Protein 2P7N (pdb70)

InterPro domains:
  IPR009483 Type III secretion systems tip complex component IpaD/BipD/SipD [PF06511] (41-397)
  IPR009483 Type III secretion systems tip complex component IpaD/BipD/SipD [TIGR02553] (26-399)
  IPR036708 BipD-like superfamily [G3DSA:1.20.1710.10] (47-399)
  IPR036708 BipD-like superfamily [SSF140693] (86-389)

Organism: Chromobacterium violaceum (strain ATCC 12472 / DSM 30191 / JCM 1249 / CCUG 213 / NBRC 12614 / NCIMB 9131 / NCTC 9757 / MK) (NCBI:txid243365)

B-factor: mean 51.27, std 11.06, range [20.0, 92.8]

Solvent-accessible surface area: 15556 Å² total

Sequence (327 aa):
PALAAARAKADELGQAAREVRASVERQTAYETRLAAQRSAAAFSGGEPPARREAPGAELDEARNAQTVSARLFEGNLKGVAQSGHASAEQKQALQSGLDDVFADAPPQARSAGAPLYSANAAAGQGADSDLWDISDQIGKIKDNYLGVYENVVGQYTDFYKAFSDILSQANWIKLNVDALKAALEKLKKDFSLGDNLDNKKAVLFPAQSKDGGIQGGSESDARKWAKEGLPDAPPPGFSCVQKAADGNWVVVVDTPIDTIRDVGALGSGTLELDNAKFQAWQSGFKAQEENLKNTLQTLTQKYSNANSLFDNLVKVLSSTISSCLET

Structure (mmCIF, N/CA/C/O backbone):
data_2P7N
#
_entry.id   2P7N
#
_cell.length_a   55.026
_cell.length_b   66.981
_cell.length_c   194.782
_cell.angle_alpha   90.000
_cell.angle_beta   90.000
_cell.angle_gamma   90.000
#
_symmetry.space_group_name_H-M   'I 2 2 2'
#
loop_
_entity.id
_entity.type
_entity.pdbx_description
1 polymer 'Pathogenicity island 1 effector protein'
2 water water
#
loop_
_atom_site.group_PDB
_atom_site.id
_atom_site.type_symbol
_atom_site.label_atom_id
_atom_site.label_alt_id
_atom_site.label_comp_id
_atom_site.label_asym_id
_atom_site.label_entity_id
_atom_site.label_seq_id
_atom_site.pdbx_PDB_ins_code
_atom_site.Cartn_x
_atom_site.Cartn_y
_atom_site.Cartn_z
_atom_site.occupancy
_atom_site.B_iso_or_equiv
_atom_site.auth_seq_id
_atom_site.auth_comp_id
_atom_site.auth_asym_id
_atom_site.auth_atom_id
_atom_site.pdbx_PDB_model_num
ATOM 1 N N . PRO A 1 47 ? 6.835 21.553 106.904 1.00 68.72 47 PRO A N 1
ATOM 2 C CA . PRO A 1 47 ? 7.018 23.015 107.041 1.00 68.26 47 PRO A CA 1
ATOM 3 C C . PRO A 1 47 ? 7.251 23.663 105.683 1.00 67.59 47 PRO A C 1
ATOM 4 O O . PRO A 1 47 ? 6.316 23.835 104.898 1.00 67.54 47 PRO A O 1
ATOM 8 N N . ALA A 1 48 ? 8.502 24.024 105.409 1.00 65.88 48 ALA A N 1
ATOM 9 C CA . ALA A 1 48 ? 8.846 24.647 104.134 1.00 63.60 48 ALA A CA 1
ATOM 10 C C . ALA A 1 48 ? 8.812 23.597 103.028 1.00 60.78 48 ALA A C 1
ATOM 11 O O . ALA A 1 48 ? 9.464 23.739 102.000 1.00 60.48 48 ALA A O 1
ATOM 13 N N . LEU A 1 49 ? 8.057 22.531 103.259 1.00 57.62 49 LEU A N 1
ATOM 14 C CA . LEU A 1 49 ? 7.917 21.475 102.270 1.00 53.67 49 LEU A CA 1
ATOM 15 C C . LEU A 1 49 ? 7.088 22.036 101.124 1.00 51.93 49 LEU A C 1
ATOM 16 O O . LEU A 1 49 ? 7.309 21.711 99.968 1.00 49.57 49 LEU A O 1
ATOM 21 N N . ALA A 1 50 ? 6.140 22.899 101.472 1.00 52.04 50 ALA A N 1
ATOM 22 C CA . ALA A 1 50 ? 5.262 23.534 100.499 1.00 51.54 50 ALA A CA 1
ATOM 23 C C . ALA A 1 50 ? 6.063 24.412 99.544 1.00 51.85 50 ALA A C 1
ATOM 24 O O . ALA A 1 50 ? 5.806 24.425 98.340 1.00 52.49 50 ALA A O 1
ATOM 26 N N . ALA A 1 51 ? 7.032 25.144 100.084 1.00 51.42 51 ALA A N 1
ATOM 27 C CA . ALA A 1 51 ? 7.874 26.019 99.275 1.00 50.37 51 ALA A CA 1
ATOM 28 C C . ALA A 1 51 ? 8.710 25.202 98.297 1.00 49.39 51 ALA A C 1
ATOM 29 O O . ALA A 1 51 ? 9.073 25.683 97.219 1.00 49.58 51 ALA A O 1
ATOM 31 N N . ALA A 1 52 ? 9.015 23.966 98.681 1.00 47.67 52 ALA A N 1
ATOM 32 C CA . ALA A 1 52 ? 9.804 23.079 97.837 1.00 45.67 52 ALA A CA 1
ATOM 33 C C . ALA A 1 52 ? 8.915 22.402 96.805 1.00 43.57 52 ALA A C 1
ATOM 34 O O . ALA A 1 52 ? 9.295 22.255 95.650 1.00 43.11 52 ALA A O 1
ATOM 36 N N . ARG A 1 53 ? 7.723 21.996 97.227 1.00 41.50 53 ARG A N 1
ATOM 37 C CA . ARG A 1 53 ? 6.786 21.336 96.330 1.00 39.95 53 ARG A CA 1
ATOM 38 C C . ARG A 1 53 ? 6.257 22.287 95.260 1.00 41.91 53 ARG A C 1
ATOM 39 O O . ARG A 1 53 ? 5.932 21.860 94.148 1.00 43.59 53 ARG A O 1
ATOM 47 N N . ALA A 1 54 ? 6.159 23.571 95.591 1.00 41.64 54 ALA A N 1
ATOM 48 C CA . ALA A 1 54 ? 5.670 24.560 94.641 1.00 40.36 54 ALA A CA 1
ATOM 49 C C . ALA A 1 54 ? 6.677 24.706 93.505 1.00 41.69 54 ALA A C 1
ATOM 50 O O . ALA A 1 54 ? 6.330 24.539 92.335 1.00 41.15 54 ALA A O 1
ATOM 52 N N . LYS A 1 55 ? 7.925 25.019 93.853 1.00 42.72 55 LYS A N 1
ATOM 53 C CA . LYS A 1 55 ? 8.979 25.181 92.859 1.00 42.99 55 LYS A CA 1
ATOM 54 C C . LYS A 1 55 ? 9.176 23.902 92.063 1.00 42.64 55 LYS A C 1
ATOM 55 O O . LYS A 1 55 ? 9.438 23.944 90.865 1.00 42.78 55 LYS A O 1
ATOM 61 N N . ALA A 1 56 ? 9.039 22.764 92.731 1.00 42.63 56 ALA A N 1
ATOM 62 C CA . ALA A 1 56 ? 9.192 21.474 92.075 1.00 42.60 56 ALA A CA 1
ATOM 63 C C . ALA A 1 56 ? 8.365 21.453 90.800 1.00 43.12 56 ALA A C 1
ATOM 64 O O . ALA A 1 56 ? 8.855 21.071 89.739 1.00 43.59 56 ALA A O 1
ATOM 66 N N . ASP A 1 57 ? 7.110 21.875 90.904 1.00 44.37 57 ASP A N 1
ATOM 67 C CA . ASP A 1 57 ? 6.218 21.902 89.748 1.00 46.87 57 ASP A CA 1
ATOM 68 C C . ASP A 1 57 ? 6.662 22.975 88.758 1.00 46.82 57 ASP A C 1
ATOM 69 O O . ASP A 1 57 ? 6.647 22.756 87.543 1.00 45.97 57 ASP A O 1
ATOM 74 N N . GLU A 1 58 ? 7.049 24.136 89.281 1.00 45.90 58 GLU A N 1
ATOM 75 C CA . GLU A 1 58 ? 7.506 25.235 88.437 1.00 45.97 58 GLU A CA 1
ATOM 76 C C . GLU A 1 58 ? 8.656 24.767 87.555 1.00 45.05 58 GLU A C 1
ATOM 77 O O . GLU A 1 58 ? 8.704 25.074 86.361 1.00 45.47 58 GLU A O 1
ATOM 83 N N . LEU A 1 59 ? 9.582 24.024 88.150 1.00 42.58 59 LEU A N 1
ATOM 84 C CA . LEU A 1 59 ? 10.716 23.491 87.412 1.00 41.41 59 LEU A CA 1
ATOM 85 C C . LEU A 1 59 ? 10.118 22.578 86.345 1.00 41.92 59 LEU A C 1
ATOM 86 O O . LEU A 1 59 ? 10.363 22.760 85.147 1.00 39.94 59 LEU A O 1
ATOM 91 N N . GLY A 1 60 ? 9.314 21.612 86.797 1.00 42.90 60 GLY A N 1
ATOM 92 C CA . GLY A 1 60 ? 8.666 20.676 85.892 1.00 42.80 60 GLY A CA 1
ATOM 93 C C . GLY A 1 60 ? 8.105 21.333 84.646 1.00 43.70 60 GLY A C 1
ATOM 94 O O . GLY A 1 60 ? 8.268 20.818 83.549 1.00 40.57 60 GLY A O 1
ATOM 95 N N . GLN A 1 61 ? 7.441 22.472 84.819 1.00 46.83 61 GLN A N 1
ATOM 96 C CA . GLN A 1 61 ? 6.871 23.207 83.695 1.00 51.48 61 GLN A CA 1
ATOM 97 C C . GLN A 1 61 ? 7.968 23.811 82.821 1.00 50.08 61 GLN A C 1
ATOM 98 O O . GLN A 1 61 ? 8.088 23.492 81.638 1.00 49.00 61 GLN A O 1
ATOM 104 N N . ALA A 1 62 ? 8.766 24.688 83.423 1.00 48.68 62 ALA A N 1
ATOM 105 C CA . ALA A 1 62 ? 9.852 25.366 82.728 1.00 45.39 62 ALA A CA 1
ATOM 106 C C . ALA A 1 62 ? 10.682 24.416 81.882 1.00 43.37 62 ALA A C 1
ATOM 107 O O . ALA A 1 62 ? 11.008 24.725 80.745 1.00 44.13 62 ALA A O 1
ATOM 109 N N . ALA A 1 63 ? 11.027 23.264 82.441 1.00 42.50 63 ALA A N 1
ATOM 110 C CA . ALA A 1 63 ? 11.821 22.276 81.719 1.00 42.13 63 ALA A CA 1
ATOM 111 C C . ALA A 1 63 ? 11.046 21.791 80.502 1.00 41.52 63 ALA A C 1
ATOM 112 O O . ALA A 1 63 ? 11.541 21.831 79.381 1.00 39.85 63 ALA A O 1
ATOM 114 N N . ARG A 1 64 ? 9.818 21.346 80.739 1.00 43.85 64 ARG A N 1
ATOM 115 C CA . ARG A 1 64 ? 8.952 20.847 79.682 1.00 46.69 64 ARG A CA 1
ATOM 116 C C . ARG A 1 64 ? 8.773 21.867 78.566 1.00 47.71 64 ARG A C 1
ATOM 117 O O . ARG A 1 64 ? 8.716 21.497 77.395 1.00 49.06 64 ARG A O 1
ATOM 125 N N . GLU A 1 65 ? 8.683 23.148 78.917 1.00 48.39 65 GLU A N 1
ATOM 126 C CA . GLU A 1 65 ? 8.518 24.189 77.910 1.00 47.24 65 GLU A CA 1
ATOM 127 C C . GLU A 1 65 ? 9.810 24.301 77.113 1.00 44.63 65 GLU A C 1
ATOM 128 O O . GLU A 1 65 ? 9.788 24.248 75.880 1.00 46.11 65 GLU A O 1
ATOM 134 N N . VAL A 1 66 ? 10.940 24.439 77.803 1.00 40.92 66 VAL A N 1
ATOM 135 C CA . VAL A 1 66 ? 12.223 24.530 77.109 1.00 38.52 66 VAL A CA 1
ATOM 136 C C . VAL A 1 66 ? 12.282 23.367 76.137 1.00 39.72 66 VAL A C 1
ATOM 137 O O . VAL A 1 66 ? 12.496 23.558 74.937 1.00 38.69 66 VAL A O 1
ATOM 141 N N . ARG A 1 67 ? 12.083 22.165 76.670 1.00 40.58 67 ARG A N 1
ATOM 142 C CA . ARG A 1 67 ? 12.102 20.960 75.855 1.00 43.41 67 ARG A CA 1
ATOM 143 C C . ARG A 1 67 ? 11.286 21.173 74.583 1.00 44.11 67 ARG A C 1
ATOM 144 O O . ARG A 1 67 ? 11.818 21.115 73.468 1.00 44.41 67 ARG A O 1
ATOM 152 N N . ALA A 1 68 ? 9.991 21.422 74.759 1.00 43.70 68 ALA A N 1
ATOM 153 C CA . ALA A 1 68 ? 9.089 21.643 73.636 1.00 45.11 68 ALA A CA 1
ATOM 154 C C . ALA A 1 68 ? 9.587 22.771 72.737 1.00 46.55 68 ALA A C 1
ATOM 155 O O . ALA A 1 68 ? 9.287 22.799 71.543 1.00 46.07 68 ALA A O 1
ATOM 157 N N . SER A 1 69 ? 10.343 23.703 73.314 1.00 47.43 69 SER A N 1
ATOM 158 C CA . SER A 1 69 ? 10.890 24.817 72.544 1.00 47.27 69 SER A CA 1
ATOM 159 C C . SER A 1 69 ? 11.985 24.319 71.613 1.00 46.00 69 SER A C 1
ATOM 160 O O . SER A 1 69 ? 12.038 24.700 70.448 1.00 45.59 69 SER A O 1
ATOM 163 N N . VAL A 1 70 ? 12.859 23.463 72.130 1.00 45.01 70 VAL A N 1
ATOM 164 C CA . VAL A 1 70 ? 13.940 22.917 71.329 1.00 45.81 70 VAL A CA 1
ATOM 165 C C . VAL A 1 70 ? 13.338 21.933 70.325 1.00 47.62 70 VAL A C 1
ATOM 166 O O . VAL A 1 70 ? 13.731 21.904 69.157 1.00 47.48 70 VAL A O 1
ATOM 170 N N . GLU A 1 71 ? 12.373 21.139 70.788 1.00 48.03 71 GLU A N 1
ATOM 171 C CA . GLU A 1 71 ? 11.712 20.163 69.937 1.00 49.18 71 GLU A CA 1
ATOM 172 C C . GLU A 1 71 ? 10.957 20.824 68.787 1.00 49.93 71 GLU A C 1
ATOM 173 O O . GLU A 1 71 ? 10.710 20.197 67.752 1.00 52.05 71 GLU A O 1
ATOM 179 N N . ARG A 1 72 ? 10.587 22.088 68.963 1.00 49.51 72 ARG A N 1
ATOM 180 C CA . ARG A 1 72 ? 9.874 22.817 67.921 1.00 47.95 72 ARG A CA 1
ATOM 181 C C . ARG A 1 72 ? 10.835 23.510 66.955 1.00 45.98 72 ARG A C 1
ATOM 182 O O . ARG A 1 72 ? 10.633 23.459 65.743 1.00 42.64 72 ARG A O 1
ATOM 190 N N . GLN A 1 73 ? 11.882 24.152 67.479 1.00 44.61 73 GLN A N 1
ATOM 191 C CA . GLN A 1 73 ? 12.838 24.820 66.604 1.00 42.42 73 GLN A CA 1
ATOM 192 C C . GLN A 1 73 ? 13.471 23.776 65.686 1.00 42.79 73 GLN A C 1
ATOM 193 O O . GLN A 1 73 ? 13.504 23.950 64.466 1.00 43.63 73 GLN A O 1
ATOM 199 N N . THR A 1 74 ? 13.969 22.689 66.267 1.00 42.30 74 THR A N 1
ATOM 200 C CA . THR A 1 74 ? 14.569 21.621 65.480 1.00 41.16 74 THR A CA 1
ATOM 201 C C . THR A 1 74 ? 13.637 21.266 64.333 1.00 40.83 74 THR A C 1
ATOM 202 O O . THR A 1 74 ? 14.024 21.303 63.176 1.00 40.43 74 THR A O 1
ATOM 206 N N . ALA A 1 75 ? 12.395 20.938 64.669 1.00 41.91 75 ALA A N 1
ATOM 207 C CA . ALA A 1 75 ? 11.387 20.574 63.674 1.00 41.19 75 ALA A CA 1
ATOM 208 C C . ALA A 1 75 ? 11.236 21.619 62.568 1.00 41.91 75 ALA A C 1
ATOM 209 O O . ALA A 1 75 ? 11.197 21.269 61.397 1.00 42.87 75 ALA A O 1
ATOM 211 N N . TYR A 1 76 ? 11.151 22.895 62.934 1.00 43.22 76 TYR A N 1
ATOM 212 C CA . TYR A 1 76 ? 11.010 23.955 61.944 1.00 43.92 76 TYR A CA 1
ATOM 213 C C . TYR A 1 76 ? 12.215 23.998 61.022 1.00 43.14 76 TYR A C 1
ATOM 214 O O . TYR A 1 76 ? 12.070 23.954 59.799 1.00 40.37 76 TYR A O 1
ATOM 223 N N . GLU A 1 77 ? 13.402 24.096 61.619 1.00 43.10 77 GLU A N 1
ATOM 224 C CA . GLU A 1 77 ? 14.647 24.145 60.857 1.00 42.29 77 GLU A CA 1
ATOM 225 C C . GLU A 1 77 ? 14.731 23.007 59.847 1.00 43.53 77 GLU A C 1
ATOM 226 O O . GLU A 1 77 ? 14.976 23.237 58.662 1.00 43.82 77 GLU A O 1
ATOM 232 N N . THR A 1 78 ? 14.524 21.785 60.325 1.00 44.78 78 THR A N 1
ATOM 233 C CA . THR A 1 78 ? 14.581 20.596 59.485 1.00 47.13 78 THR A CA 1
ATOM 234 C C . THR A 1 78 ? 13.771 20.763 58.202 1.00 47.94 78 THR A C 1
ATOM 235 O O . THR A 1 78 ? 14.241 20.433 57.114 1.00 47.31 78 THR A O 1
ATOM 239 N N . ARG A 1 79 ? 12.553 21.277 58.338 1.00 48.64 79 ARG A N 1
ATOM 240 C CA . ARG A 1 79 ? 11.678 21.485 57.193 1.00 49.48 79 ARG A CA 1
ATOM 241 C C . ARG A 1 79 ? 12.119 22.686 56.364 1.00 47.80 79 ARG A C 1
ATOM 242 O O . ARG A 1 79 ? 12.041 22.666 55.140 1.00 47.02 79 ARG A O 1
ATOM 250 N N . LEU A 1 80 ? 12.589 23.732 57.032 1.00 45.84 80 LEU A N 1
ATOM 251 C CA . LEU A 1 80 ? 13.046 24.925 56.334 1.00 44.74 80 LEU A CA 1
ATOM 252 C C . LEU A 1 80 ? 14.212 24.548 55.449 1.00 44.95 80 LEU A C 1
ATOM 253 O O . LEU A 1 80 ? 14.304 24.996 54.303 1.00 47.18 80 LEU A O 1
ATOM 258 N N . ALA A 1 81 ? 15.114 23.730 55.983 1.00 44.78 81 ALA A N 1
ATOM 259 C CA . ALA A 1 81 ? 16.280 23.278 55.222 1.00 44.58 81 ALA A CA 1
ATOM 260 C C . ALA A 1 81 ? 15.779 22.601 53.951 1.00 45.40 81 ALA A C 1
ATOM 261 O O . ALA A 1 81 ? 16.185 22.951 52.850 1.00 43.67 81 ALA A O 1
ATOM 263 N N . ALA A 1 82 ? 14.876 21.640 54.123 1.00 46.78 82 ALA A N 1
ATOM 264 C CA . ALA A 1 82 ? 14.301 20.904 53.014 1.00 47.83 82 ALA A CA 1
ATOM 265 C C . ALA A 1 82 ? 13.751 21.835 51.940 1.00 48.80 82 ALA A C 1
ATOM 266 O O . ALA A 1 82 ? 14.093 21.715 50.768 1.00 48.74 82 ALA A O 1
ATOM 268 N N . GLN A 1 83 ? 12.899 22.769 52.347 1.00 50.49 83 GLN A N 1
ATOM 269 C CA . GLN A 1 83 ? 12.292 23.711 51.412 1.00 51.40 83 GLN A CA 1
ATOM 270 C C . GLN A 1 83 ? 13.245 24.801 50.920 1.00 50.07 83 GLN A C 1
ATOM 271 O O . GLN A 1 83 ? 12.825 25.742 50.253 1.00 51.12 83 GLN A O 1
ATOM 277 N N . ARG A 1 84 ? 14.524 24.673 51.256 1.00 48.47 84 ARG A N 1
ATOM 278 C CA . ARG A 1 84 ? 15.528 25.631 50.817 1.00 47.35 84 ARG A CA 1
ATOM 279 C C . ARG A 1 84 ? 16.451 24.959 49.810 1.00 47.34 84 ARG A C 1
ATOM 280 O O . ARG A 1 84 ? 16.938 25.589 48.870 1.00 46.53 84 ARG A O 1
ATOM 288 N N . SER A 1 85 ? 16.685 23.668 50.020 1.00 47.71 85 SER A N 1
ATOM 289 C CA . SER A 1 85 ? 17.523 22.875 49.135 1.00 47.72 85 SER A CA 1
ATOM 290 C C . SER A 1 85 ? 16.751 22.664 47.842 1.00 47.97 85 SER A C 1
ATOM 291 O O . SER A 1 85 ? 17.210 23.031 46.754 1.00 47.86 85 SER A O 1
ATOM 294 N N . ALA A 1 86 ? 15.570 22.067 47.974 1.00 48.36 86 ALA A N 1
ATOM 295 C CA . ALA A 1 86 ? 14.702 21.808 46.833 1.00 49.00 86 ALA A CA 1
ATOM 296 C C . ALA A 1 86 ? 14.588 23.066 45.988 1.00 49.44 86 ALA A C 1
ATOM 297 O O . ALA A 1 86 ? 14.757 23.025 44.775 1.00 50.67 86 ALA A O 1
ATOM 299 N N . ALA A 1 87 ? 14.316 24.185 46.648 1.00 50.81 87 ALA A N 1
ATOM 300 C CA . ALA A 1 87 ? 14.180 25.471 45.976 1.00 52.06 87 ALA A CA 1
ATOM 301 C C . ALA A 1 87 ? 15.464 25.859 45.249 1.00 54.28 87 ALA A C 1
ATOM 302 O O . ALA A 1 87 ? 15.417 26.445 44.164 1.00 55.38 87 ALA A O 1
ATOM 304 N N . ALA A 1 88 ? 16.607 25.530 45.844 1.00 56.14 88 ALA A N 1
ATOM 305 C CA . ALA A 1 88 ? 17.897 25.854 45.249 1.00 58.00 88 ALA A CA 1
ATOM 306 C C . ALA A 1 88 ? 18.112 25.140 43.913 1.00 59.26 88 ALA A C 1
ATOM 307 O O . ALA A 1 88 ? 18.470 25.767 42.916 1.00 58.74 88 ALA A O 1
ATOM 309 N N . PHE A 1 89 ? 17.893 23.830 43.899 1.00 59.63 89 PHE A N 1
ATOM 310 C CA . PHE A 1 89 ? 18.075 23.043 42.685 1.00 60.31 89 PHE A CA 1
ATOM 311 C C . PHE A 1 89 ? 16.939 23.191 41.687 1.00 61.81 89 PHE A C 1
ATOM 312 O O . PHE A 1 89 ? 17.153 23.517 40.524 1.00 63.17 89 PHE A O 1
ATOM 320 N N . SER A 1 90 ? 15.733 22.936 42.177 1.00 63.58 90 SER A N 1
ATOM 321 C CA . SER A 1 90 ? 14.563 22.965 41.351 1.00 64.75 90 SER A CA 1
ATOM 322 C C . SER A 1 90 ? 13.999 24.289 40.990 1.00 66.83 90 SER A C 1
ATOM 323 O O . SER A 1 90 ? 12.835 24.566 41.265 1.00 68.11 90 SER A O 1
ATOM 326 N N . GLY A 1 91 ? 14.898 25.120 40.488 1.00 67.96 91 GLY A N 1
ATOM 327 C CA . GLY A 1 91 ? 14.601 26.461 39.975 1.00 70.01 91 GLY A CA 1
ATOM 328 C C . GLY A 1 91 ? 13.473 27.309 40.425 1.00 70.99 91 GLY A C 1
ATOM 329 O O . GLY A 1 91 ? 13.718 28.567 40.338 1.00 71.71 91 GLY A O 1
ATOM 330 N N . GLY A 1 92 ? 12.883 26.602 41.378 1.00 71.56 92 GLY A N 1
ATOM 331 C CA . GLY A 1 92 ? 11.419 26.608 41.282 1.00 71.90 92 GLY A CA 1
ATOM 332 C C . GLY A 1 92 ? 10.568 27.506 41.947 1.00 72.17 92 GLY A C 1
ATOM 333 O O . GLY A 1 92 ? 9.981 28.360 41.305 1.00 72.45 92 GLY A O 1
ATOM 334 N N . GLU A 1 93 ? 10.364 27.165 43.189 1.00 73.25 93 GLU A N 1
ATOM 335 C CA . GLU A 1 93 ? 9.912 28.180 44.126 1.00 73.03 93 GLU A CA 1
ATOM 336 C C . GLU A 1 93 ? 11.312 28.809 44.535 1.00 71.52 93 GLU A C 1
ATOM 337 O O . GLU A 1 93 ? 12.429 28.329 44.194 1.00 71.63 93 GLU A O 1
ATOM 343 N N . PRO A 1 94 ? 11.260 29.939 45.239 1.00 69.45 94 PRO A N 1
ATOM 344 C CA . PRO A 1 94 ? 12.460 30.568 45.791 1.00 68.36 94 PRO A CA 1
ATOM 345 C C . PRO A 1 94 ? 12.733 29.958 47.148 1.00 67.69 94 PRO A C 1
ATOM 346 O O . PRO A 1 94 ? 11.947 29.087 47.685 1.00 70.85 94 PRO A O 1
ATOM 350 N N . PRO A 1 95 ? 13.958 30.233 47.743 1.00 66.48 95 PRO A N 1
ATOM 351 C CA . PRO A 1 95 ? 14.225 29.843 49.094 1.00 66.10 95 PRO A CA 1
ATOM 352 C C . PRO A 1 95 ? 13.460 30.939 49.895 1.00 65.73 95 PRO A C 1
ATOM 353 O O . PRO A 1 95 ? 14.044 31.993 50.308 1.00 67.14 95 PRO A O 1
ATOM 357 N N . ALA A 1 97 ? 12.466 31.653 53.584 1.00 31.72 97 ALA A N 1
ATOM 358 C CA . ALA A 1 97 ? 13.503 32.002 54.546 1.00 40.07 97 ALA A CA 1
ATOM 359 C C . ALA A 1 97 ? 12.899 32.334 55.899 1.00 41.60 97 ALA A C 1
ATOM 360 O O . ALA A 1 97 ? 11.739 32.840 55.985 1.00 45.18 97 ALA A O 1
ATOM 362 N N . ARG A 1 98 ? 13.800 32.280 56.852 1.00 39.90 98 ARG A N 1
ATOM 363 C CA . ARG A 1 98 ? 13.421 31.936 58.181 1.00 46.35 98 ARG A CA 1
ATOM 364 C C . ARG A 1 98 ? 12.699 32.766 59.117 1.00 50.44 98 ARG A C 1
ATOM 365 O O . ARG A 1 98 ? 13.177 33.846 59.360 1.00 54.21 98 ARG A O 1
ATOM 373 N N . ARG A 1 99 ? 11.559 32.297 59.618 1.00 58.13 99 ARG A N 1
ATOM 374 C CA . ARG A 1 99 ? 10.857 33.072 60.635 1.00 63.05 99 ARG A CA 1
ATOM 375 C C . ARG A 1 99 ? 10.524 32.130 61.791 1.00 62.62 99 ARG A C 1
ATOM 376 O O . ARG A 1 99 ? 9.831 31.126 61.614 1.00 62.34 99 ARG A O 1
ATOM 384 N N . GLU A 1 100 ? 11.012 32.461 62.977 1.00 62.08 100 GLU A N 1
ATOM 385 C CA . GLU A 1 100 ? 10.810 31.625 64.141 1.00 60.72 100 GLU A CA 1
ATOM 386 C C . GLU A 1 100 ? 9.549 31.925 64.917 1.00 59.73 100 GLU A C 1
ATOM 387 O O . GLU A 1 100 ? 9.122 33.072 65.001 1.00 59.82 100 GLU A O 1
ATOM 393 N N . ALA A 1 101 ? 8.925 30.880 65.443 1.00 58.63 101 ALA A N 1
ATOM 394 C CA . ALA A 1 101 ? 7.789 31.072 66.331 1.00 58.93 101 ALA A CA 1
ATOM 395 C C . ALA A 1 101 ? 8.264 30.708 67.750 1.00 59.98 101 ALA A C 1
ATOM 396 O O . ALA A 1 101 ? 9.429 30.325 67.968 1.00 62.06 101 ALA A O 1
ATOM 398 N N . PRO A 1 102 ? 7.353 30.851 68.744 1.00 60.10 102 PRO A N 1
ATOM 399 C CA . PRO A 1 102 ? 7.651 30.532 70.148 1.00 59.18 102 PRO A CA 1
ATOM 400 C C . PRO A 1 102 ? 8.284 29.166 70.314 1.00 58.27 102 PRO A C 1
ATOM 401 O O . PRO A 1 102 ? 8.232 28.567 71.391 1.00 55.59 102 PRO A O 1
ATOM 405 N N . GLY A 1 103 ? 8.710 28.626 69.168 1.00 58.10 103 GLY A N 1
ATOM 406 C CA . GLY A 1 103 ? 9.626 27.521 69.161 1.00 57.85 103 GLY A CA 1
ATOM 407 C C . GLY A 1 103 ? 11.046 28.186 69.042 1.00 57.22 103 GLY A C 1
ATOM 408 O O . GLY A 1 103 ? 11.836 27.852 68.143 1.00 58.83 103 GLY A O 1
ATOM 409 N N . ALA A 1 104 ? 11.356 29.187 69.889 1.00 57.56 104 ALA A N 1
ATOM 410 C CA . ALA A 1 104 ? 12.708 29.795 69.931 1.00 58.96 104 ALA A CA 1
ATOM 411 C C . ALA A 1 104 ? 13.294 29.331 71.285 1.00 60.97 104 ALA A C 1
ATOM 412 O O . ALA A 1 104 ? 13.045 29.931 72.341 1.00 60.15 104 ALA A O 1
ATOM 414 N N . GLU A 1 105 ? 1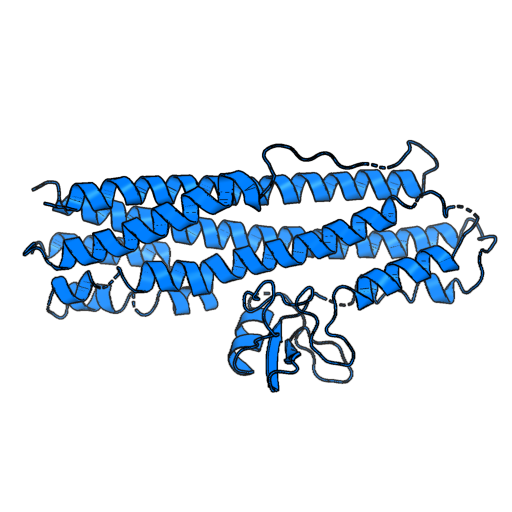4.125 28.299 71.237 1.00 63.46 105 GLU A N 1
ATOM 415 C CA . GLU A 1 105 ? 14.611 27.699 72.457 1.00 64.91 105 GLU A CA 1
ATOM 416 C C . GLU A 1 105 ? 15.011 28.597 73.585 1.00 64.66 105 GLU A C 1
ATOM 417 O O . GLU A 1 105 ? 14.417 28.571 74.669 1.00 62.93 105 GLU A O 1
ATOM 423 N N . LEU A 1 106 ? 15.958 29.459 73.297 1.00 64.48 106 LEU A N 1
ATOM 424 C CA . LEU A 1 106 ? 16.570 30.221 74.356 1.00 64.08 106 LEU A CA 1
ATOM 425 C C . LEU A 1 106 ? 15.733 31.134 75.189 1.00 63.36 106 LEU A C 1
ATOM 426 O O . LEU A 1 106 ? 15.831 31.168 76.396 1.00 63.36 106 LEU A O 1
ATOM 431 N N . ASP A 1 107 ? 14.784 31.767 74.484 1.00 63.30 107 ASP A N 1
ATOM 432 C CA . ASP A 1 107 ? 14.102 32.985 74.984 1.00 64.05 107 ASP A CA 1
ATOM 433 C C . ASP A 1 107 ? 13.397 33.465 76.214 1.00 67.54 107 ASP A C 1
ATOM 434 O O . ASP A 1 107 ? 13.864 34.485 76.813 1.00 73.99 107 ASP A O 1
ATOM 439 N N . GLU A 1 108 ? 12.171 33.011 76.350 1.00 68.01 108 GLU A N 1
ATOM 440 C CA . GLU A 1 108 ? 11.405 33.224 77.560 1.00 68.18 108 GLU A CA 1
ATOM 441 C C . GLU A 1 108 ? 11.407 31.792 78.151 1.00 66.80 108 GLU A C 1
ATOM 442 O O . GLU A 1 108 ? 10.996 31.561 79.307 1.00 67.42 108 GLU A O 1
ATOM 448 N N . ALA A 1 109 ? 11.903 30.837 77.364 1.00 62.66 109 ALA A N 1
ATOM 449 C CA . ALA A 1 109 ? 11.928 29.465 77.784 1.00 58.16 109 ALA A CA 1
ATOM 450 C C . ALA A 1 109 ? 13.008 29.078 78.750 1.00 55.85 109 ALA A C 1
ATOM 451 O O . ALA A 1 109 ? 12.742 28.746 79.898 1.00 56.82 109 ALA A O 1
ATOM 453 N N . ARG A 1 110 ? 14.246 29.193 78.309 1.00 52.74 110 ARG A N 1
ATOM 454 C CA . ARG A 1 110 ? 15.357 28.664 79.090 1.00 51.07 110 ARG A CA 1
ATOM 455 C C . ARG A 1 110 ? 15.627 29.358 80.383 1.00 52.58 110 ARG A C 1
ATOM 456 O O . ARG A 1 110 ? 16.604 29.055 81.068 1.00 55.56 110 ARG A O 1
ATOM 464 N N . ASN A 1 111 ? 14.719 30.236 80.752 1.00 52.56 111 ASN A N 1
ATOM 465 C CA . ASN A 1 111 ? 14.946 31.125 81.879 1.00 52.23 111 ASN A CA 1
ATOM 466 C C . ASN A 1 111 ? 14.145 30.803 83.104 1.00 49.93 111 ASN A C 1
ATOM 467 O O . ASN A 1 111 ? 14.636 30.913 84.217 1.00 48.81 111 ASN A O 1
ATOM 472 N N . ALA A 1 112 ? 12.893 30.442 82.881 1.00 47.93 112 ALA A N 1
ATOM 473 C CA . ALA A 1 112 ? 12.024 30.004 83.957 1.00 44.74 112 ALA A CA 1
ATOM 474 C C . ALA A 1 112 ? 12.618 28.685 84.489 1.00 43.93 112 ALA A C 1
ATOM 475 O O . ALA A 1 112 ? 12.439 28.345 85.650 1.00 44.31 112 ALA A O 1
ATOM 477 N N . GLN A 1 113 ? 13.323 27.948 83.631 1.00 43.71 113 GLN A N 1
ATOM 478 C CA . GLN A 1 113 ? 13.923 26.680 84.022 1.00 43.62 113 GLN A CA 1
ATOM 479 C C . GLN A 1 113 ? 15.116 26.880 84.954 1.00 44.77 113 GLN A C 1
ATOM 480 O O . GLN A 1 113 ? 15.287 26.136 85.919 1.00 46.37 113 GLN A O 1
ATOM 486 N N . THR A 1 114 ? 15.939 27.883 84.665 1.00 45.06 114 THR A N 1
ATOM 487 C CA . THR A 1 114 ? 17.119 28.170 85.479 1.00 45.67 114 THR A CA 1
ATOM 488 C C . THR A 1 114 ? 16.775 28.735 86.859 1.00 46.88 114 THR A C 1
ATOM 489 O O . THR A 1 114 ? 17.407 28.375 87.859 1.00 47.65 114 THR A O 1
ATOM 493 N N . VAL A 1 115 ? 15.776 29.612 86.915 1.00 46.89 115 VAL A N 1
ATOM 494 C CA . VAL A 1 115 ? 15.376 30.225 88.173 1.00 46.91 115 VAL A CA 1
ATOM 495 C C . VAL A 1 115 ? 14.571 29.295 89.081 1.00 46.68 115 VAL A C 1
ATOM 496 O O . VAL A 1 115 ? 14.718 29.337 90.306 1.00 46.82 115 VAL A O 1
ATOM 500 N N . SER A 1 116 ? 13.718 28.462 88.491 1.00 45.41 116 SER A N 1
ATOM 501 C CA . SER A 1 116 ? 12.914 27.535 89.275 1.00 44.22 116 SER A CA 1
ATOM 502 C C . SER A 1 116 ? 13.782 26.383 89.753 1.00 43.41 116 SER A C 1
ATOM 503 O O . SER A 1 116 ? 13.489 25.749 90.762 1.00 42.97 116 SER A O 1
ATOM 506 N N . ALA A 1 117 ? 14.859 26.123 89.022 1.00 43.44 117 ALA A N 1
ATOM 507 C CA . ALA A 1 117 ? 15.783 25.052 89.378 1.00 44.99 117 ALA A CA 1
ATOM 508 C C . ALA A 1 117 ? 16.629 25.503 90.561 1.00 46.74 117 ALA A C 1
ATOM 509 O O . ALA A 1 117 ? 16.850 24.743 91.499 1.00 47.00 117 ALA A O 1
ATOM 511 N N . ARG A 1 118 ? 17.093 26.748 90.517 1.00 50.00 118 ARG A N 1
ATOM 512 C CA . ARG A 1 118 ? 17.909 27.298 91.593 1.00 52.46 118 ARG A CA 1
ATOM 513 C C . ARG A 1 118 ? 17.148 27.254 92.902 1.00 50.61 118 ARG A C 1
ATOM 514 O O . ARG A 1 118 ? 17.580 26.634 93.868 1.00 50.67 118 ARG A O 1
ATOM 522 N N . LEU A 1 119 ? 16.010 27.935 92.919 1.00 48.38 119 LEU A N 1
ATOM 523 C CA . LEU A 1 119 ? 15.153 28.005 94.097 1.00 48.00 119 LEU A CA 1
ATOM 524 C C . LEU A 1 119 ? 14.910 26.609 94.667 1.00 48.96 119 LEU A C 1
ATOM 525 O O . LEU A 1 119 ? 15.216 26.342 95.828 1.00 51.14 119 LEU A O 1
ATOM 530 N N . PHE A 1 120 ? 14.370 25.723 93.837 1.00 49.28 120 PHE A N 1
ATOM 531 C CA . PHE A 1 120 ? 14.085 24.356 94.240 1.00 48.67 120 PHE A CA 1
ATOM 532 C C . PHE A 1 120 ? 15.277 23.709 94.947 1.00 51.08 120 PHE A C 1
ATOM 533 O O . PHE A 1 120 ? 15.122 23.097 96.003 1.00 50.38 120 PHE A O 1
ATOM 541 N N . GLU A 1 121 ? 16.462 23.841 94.353 1.00 52.64 121 GLU A N 1
ATOM 542 C CA . GLU A 1 121 ? 17.674 23.268 94.933 1.00 54.68 121 GLU A CA 1
ATOM 543 C C . GLU A 1 121 ? 17.935 23.859 96.312 1.00 54.91 121 GLU A C 1
ATOM 544 O O . GLU A 1 121 ? 18.435 23.178 97.209 1.00 55.94 121 GLU A O 1
ATOM 550 N N . GLY A 1 122 ? 17.602 25.134 96.468 1.00 54.51 122 GLY A N 1
ATOM 551 C CA . GLY A 1 122 ? 17.797 25.791 97.742 1.00 55.03 122 GLY A CA 1
ATOM 552 C C . GLY A 1 122 ? 16.756 25.315 98.738 1.00 54.89 122 GLY A C 1
ATOM 553 O O . GLY A 1 122 ? 17.080 24.952 99.875 1.00 54.60 122 GLY A O 1
ATOM 554 N N . ASN A 1 123 ? 15.497 25.313 98.309 1.00 53.59 123 ASN A N 1
ATOM 555 C CA . ASN A 1 123 ? 14.402 24.867 99.157 1.00 52.40 123 ASN A CA 1
ATOM 556 C C . ASN A 1 123 ? 14.705 23.489 99.730 1.00 52.85 123 ASN A C 1
ATOM 557 O O . ASN A 1 123 ? 14.390 23.214 100.882 1.00 54.33 123 ASN A O 1
ATOM 562 N N . LEU A 1 124 ? 15.321 22.625 98.925 1.00 52.77 124 LEU A N 1
ATOM 563 C CA . LEU A 1 124 ? 15.668 21.290 99.382 1.00 51.81 124 LEU A CA 1
ATOM 564 C C . LEU A 1 124 ? 16.717 21.375 100.485 1.00 54.22 124 LEU A C 1
ATOM 565 O O . LEU A 1 124 ? 16.821 20.483 101.328 1.00 55.14 124 LEU A O 1
ATOM 570 N N . LYS A 1 125 ? 17.495 22.454 100.482 1.00 55.95 125 LYS A N 1
ATOM 571 C CA . LYS A 1 125 ? 18.501 22.658 101.520 1.00 58.12 125 LYS A CA 1
ATOM 572 C C . LYS A 1 125 ? 17.751 23.077 102.773 1.00 57.66 125 LYS A C 1
ATOM 573 O O . LYS A 1 125 ? 18.255 22.951 103.881 1.00 58.43 125 LYS A O 1
ATOM 579 N N . GLY A 1 126 ? 16.537 23.584 102.582 1.00 57.60 126 GLY A N 1
ATOM 580 C CA . GLY A 1 126 ? 15.722 24.004 103.707 1.00 54.12 126 GLY A CA 1
ATOM 581 C C . GLY A 1 126 ? 15.045 22.807 104.348 1.00 51.99 126 GLY A C 1
ATOM 582 O O . GLY A 1 126 ? 15.027 22.674 105.569 1.00 50.16 126 GLY A O 1
ATOM 583 N N . VAL A 1 127 ? 14.488 21.933 103.515 1.00 50.89 127 VAL A N 1
ATOM 584 C CA . VAL A 1 127 ? 13.813 20.738 103.996 1.00 50.52 127 VAL A CA 1
ATOM 585 C C . VAL A 1 127 ? 14.787 19.936 104.859 1.00 52.36 127 VAL A C 1
ATOM 586 O O . VAL A 1 127 ? 14.384 19.190 105.750 1.00 51.33 127 VAL A O 1
ATOM 590 N N . ALA A 1 128 ? 16.076 20.098 104.583 1.00 54.62 128 ALA A N 1
ATOM 591 C CA . ALA A 1 128 ? 17.113 19.401 105.329 1.00 56.77 128 ALA A CA 1
ATOM 592 C C . ALA A 1 128 ? 17.210 19.961 106.743 1.00 58.20 128 ALA A C 1
ATOM 593 O O . ALA A 1 128 ? 17.309 19.207 107.713 1.00 57.37 128 ALA A O 1
ATOM 595 N N . GLN A 1 129 ? 17.171 21.287 106.848 1.00 61.36 129 GLN A N 1
ATOM 596 C CA . GLN A 1 129 ? 17.270 21.971 108.134 1.00 64.34 129 GLN A CA 1
ATOM 597 C C . GLN A 1 129 ? 16.139 21.658 109.115 1.00 65.34 129 GLN A C 1
ATOM 598 O O . GLN A 1 129 ? 16.336 21.719 110.327 1.00 65.02 129 GLN A O 1
ATOM 604 N N . SER A 1 130 ? 14.955 21.335 108.605 1.00 66.65 130 SER A N 1
ATOM 605 C CA . SER A 1 130 ? 13.840 21.012 109.485 1.00 68.07 130 SER A CA 1
ATOM 606 C C . SER A 1 130 ? 14.088 19.625 110.063 1.00 69.61 130 SER A C 1
ATOM 607 O O . SER A 1 130 ? 14.924 18.876 109.558 1.00 69.96 130 SER A O 1
ATOM 610 N N . GLY A 1 131 ? 13.362 19.286 111.122 1.00 71.40 131 GLY A N 1
ATOM 611 C CA . GLY A 1 131 ? 13.543 17.990 111.748 1.00 73.21 131 GLY A CA 1
ATOM 612 C C . GLY A 1 131 ? 12.527 16.944 111.332 1.00 74.90 131 GLY A C 1
ATOM 613 O O . GLY A 1 131 ? 12.012 16.201 112.175 1.00 75.22 131 GLY A O 1
ATOM 614 N N . HIS A 1 132 ? 12.226 16.877 110.039 1.00 75.98 132 HIS A N 1
ATOM 615 C CA . HIS A 1 132 ? 11.268 15.890 109.558 1.00 76.93 132 HIS A CA 1
ATOM 616 C C . HIS A 1 132 ? 11.936 14.518 109.576 1.00 75.72 132 HIS A C 1
ATOM 617 O O . HIS A 1 132 ? 13.126 14.397 109.291 1.00 74.75 132 HIS A O 1
ATOM 624 N N . ALA A 1 133 ? 11.166 13.493 109.926 1.00 74.84 133 ALA A N 1
ATOM 625 C CA . ALA A 1 133 ? 11.684 12.139 109.988 1.00 74.71 133 ALA A CA 1
ATOM 626 C C . ALA A 1 133 ? 10.853 11.222 109.105 1.00 75.19 133 ALA A C 1
ATOM 627 O O . ALA A 1 133 ? 9.905 10.584 109.568 1.00 75.60 133 ALA A O 1
ATOM 637 N N . SER A 1 135 ? 8.939 8.577 107.501 1.00 20.00 135 SER A N 1
ATOM 638 C CA . SER A 1 135 ? 8.649 7.190 107.845 1.00 20.00 135 SER A CA 1
ATOM 639 C C . SER A 1 135 ? 9.493 6.227 107.015 1.00 20.00 135 SER A C 1
ATOM 640 O O . SER A 1 135 ? 9.935 6.713 105.883 1.00 70.32 135 SER A O 1
ATOM 643 N N . ALA A 1 136 ? 9.857 5.108 107.445 1.00 67.80 136 ALA A N 1
ATOM 644 C CA . ALA A 1 136 ? 10.704 4.207 106.680 1.00 65.98 136 ALA A CA 1
ATOM 645 C C . ALA A 1 136 ? 9.986 3.722 105.426 1.00 65.29 136 ALA A C 1
ATOM 646 O O . ALA A 1 136 ? 10.603 3.172 104.506 1.00 64.92 136 ALA A O 1
ATOM 648 N N . GLU A 1 137 ? 8.677 3.942 105.397 1.00 64.35 137 GLU A N 1
ATOM 649 C CA . GLU A 1 137 ? 7.844 3.540 104.270 1.00 64.08 137 GLU A CA 1
ATOM 650 C C . GLU A 1 137 ? 7.918 4.555 103.135 1.00 61.37 137 GLU A C 1
ATOM 651 O O . GLU A 1 137 ? 7.563 4.253 101.998 1.00 60.71 137 GLU A O 1
ATOM 657 N N . GLN A 1 138 ? 8.378 5.761 103.456 1.00 58.36 138 GLN A N 1
ATOM 658 C CA . GLN A 1 138 ? 8.510 6.819 102.466 1.00 56.27 138 GLN A CA 1
ATOM 659 C C . GLN A 1 138 ? 9.855 6.669 101.765 1.00 55.63 138 GLN A C 1
ATOM 660 O O . GLN A 1 138 ? 9.929 6.659 100.533 1.00 53.56 138 GLN A O 1
ATOM 666 N N . LYS A 1 139 ? 10.919 6.552 102.560 1.00 54.81 139 LYS A N 1
ATOM 667 C CA . LYS A 1 139 ? 12.264 6.385 102.025 1.00 53.31 139 LYS A CA 1
ATOM 668 C C . LYS A 1 139 ? 12.243 5.266 100.989 1.00 52.24 139 LYS A C 1
ATOM 669 O O . LYS A 1 139 ? 12.949 5.319 99.990 1.00 52.00 139 LYS A O 1
ATOM 675 N N . GLN A 1 140 ? 11.424 4.249 101.237 1.00 51.69 140 GLN A N 1
ATOM 676 C CA . GLN A 1 140 ? 11.298 3.126 100.318 1.00 50.07 140 GLN A CA 1
ATOM 677 C C . GLN A 1 140 ? 10.635 3.591 99.032 1.00 49.31 140 GLN A C 1
ATOM 678 O O . GLN A 1 140 ? 10.884 3.040 97.958 1.00 50.05 140 GLN A O 1
ATOM 684 N N . ALA A 1 141 ? 9.788 4.610 99.143 1.00 47.48 141 ALA A N 1
ATOM 685 C CA . ALA A 1 141 ? 9.096 5.158 97.980 1.00 45.89 141 ALA A CA 1
ATOM 686 C C . ALA A 1 141 ? 10.082 6.035 97.190 1.00 43.98 141 ALA A C 1
ATOM 687 O O . ALA A 1 141 ? 10.161 5.946 95.960 1.00 41.63 141 ALA A O 1
ATOM 689 N N . LEU A 1 142 ? 10.820 6.886 97.902 1.00 40.85 142 LEU A N 1
ATOM 690 C CA . LEU A 1 142 ? 11.798 7.748 97.256 1.00 38.85 142 LEU A CA 1
ATOM 691 C C . LEU A 1 142 ? 12.794 6.853 96.537 1.00 39.69 142 LEU A C 1
ATOM 692 O O . LEU A 1 142 ? 13.270 7.177 95.448 1.00 37.63 142 LEU A O 1
ATOM 697 N N . GLN A 1 143 ? 13.101 5.724 97.169 1.00 41.55 143 GLN A N 1
ATOM 698 C CA . GLN A 1 143 ? 14.034 4.748 96.624 1.00 44.35 143 GLN A CA 1
ATOM 699 C C . GLN A 1 143 ? 13.402 4.010 95.442 1.00 45.82 143 GLN A C 1
ATOM 700 O O . GLN A 1 143 ? 14.087 3.628 94.490 1.00 43.62 143 GLN A O 1
ATOM 706 N N . SER A 1 144 ? 12.089 3.815 95.510 1.00 47.44 144 SER A N 1
ATOM 707 C CA . SER A 1 144 ? 11.370 3.139 94.438 1.00 48.56 144 SER A CA 1
ATOM 708 C C . SER A 1 144 ? 11.298 4.096 93.261 1.00 47.22 144 SER A C 1
ATOM 709 O O . SER A 1 144 ? 11.465 3.696 92.112 1.00 47.26 144 SER A O 1
ATOM 712 N N . GLY A 1 145 ? 11.053 5.367 93.570 1.00 46.51 145 GLY A N 1
ATOM 713 C CA . GLY A 1 145 ? 10.962 6.386 92.544 1.00 45.36 145 GLY A CA 1
ATOM 714 C C . GLY A 1 145 ? 12.278 6.623 91.836 1.00 45.68 145 GLY A C 1
ATOM 715 O O . GLY A 1 145 ? 12.301 6.829 90.622 1.00 45.35 145 GLY A O 1
ATOM 716 N N . LEU A 1 146 ? 13.377 6.598 92.587 1.00 45.88 146 LEU A N 1
ATOM 717 C CA . LEU A 1 146 ? 14.687 6.811 91.993 1.00 47.12 146 LEU A CA 1
ATOM 718 C C . LEU A 1 146 ? 15.042 5.687 91.031 1.00 48.76 146 LEU A C 1
ATOM 719 O O . LEU A 1 146 ? 15.660 5.926 89.992 1.00 48.74 146 LEU A O 1
ATOM 724 N N . ASP A 1 147 ? 14.647 4.461 91.370 1.00 50.26 147 ASP A N 1
ATOM 725 C CA . ASP A 1 147 ? 14.930 3.318 90.510 1.00 50.71 147 ASP A CA 1
ATOM 726 C C . ASP A 1 147 ? 14.276 3.513 89.148 1.00 51.79 147 ASP A C 1
ATOM 727 O O . ASP A 1 147 ? 14.966 3.582 88.130 1.00 54.07 147 ASP A O 1
ATOM 732 N N . ASP A 1 148 ? 12.949 3.611 89.130 1.00 51.49 148 ASP A N 1
ATOM 733 C CA . ASP A 1 148 ? 12.217 3.799 87.878 1.00 52.34 148 ASP A CA 1
ATOM 734 C C . ASP A 1 148 ? 12.871 4.879 87.021 1.00 51.94 148 ASP A C 1
ATOM 735 O O . ASP A 1 148 ? 13.001 4.734 85.807 1.00 51.49 148 ASP A O 1
ATOM 740 N N . VAL A 1 149 ? 13.282 5.960 87.667 1.00 51.08 149 VAL A N 1
ATOM 741 C CA . VAL A 1 149 ? 13.913 7.073 86.986 1.00 49.80 149 VAL A CA 1
ATOM 742 C C . VAL A 1 149 ? 15.191 6.689 86.255 1.00 49.94 149 VAL A C 1
ATOM 743 O O . VAL A 1 149 ? 15.362 7.036 85.084 1.00 49.33 149 VAL A O 1
ATOM 747 N N . PHE A 1 150 ? 16.074 5.955 86.925 1.00 50.97 150 PHE A N 1
ATOM 748 C CA . PHE A 1 150 ? 17.370 5.591 86.336 1.00 52.50 150 PHE A CA 1
ATOM 749 C C . PHE A 1 150 ? 17.479 4.108 86.026 1.00 55.22 150 PHE A C 1
ATOM 750 O O . PHE A 1 150 ? 18.580 3.580 85.889 1.00 55.21 150 PHE A O 1
ATOM 758 N N . ALA A 1 151 ? 16.348 3.455 85.854 1.00 59.29 151 ALA A N 1
ATOM 759 C CA . ALA A 1 151 ? 16.357 2.021 85.684 1.00 62.98 151 ALA A CA 1
ATOM 760 C C . ALA A 1 151 ? 16.987 1.497 84.437 1.00 65.25 151 ALA A C 1
ATOM 761 O O . ALA A 1 151 ? 18.092 0.954 84.467 1.00 64.99 151 ALA A O 1
ATOM 763 N N . ASP A 1 152 ? 16.304 1.692 83.323 1.00 67.79 152 ASP A N 1
ATOM 764 C CA . ASP A 1 152 ? 16.775 1.160 82.044 1.00 69.01 152 ASP A CA 1
ATOM 765 C C . ASP A 1 152 ? 17.461 2.219 81.200 1.00 67.26 152 ASP A C 1
ATOM 766 O O . ASP A 1 152 ? 17.571 2.069 79.982 1.00 67.53 152 ASP A O 1
ATOM 771 N N . ALA A 1 153 ? 17.954 3.260 81.879 1.00 65.05 153 ALA A N 1
ATOM 772 C CA . ALA A 1 153 ? 18.525 4.374 81.191 1.00 61.00 153 ALA A CA 1
ATOM 773 C C . ALA A 1 153 ? 19.990 4.215 80.913 1.00 57.93 153 ALA A C 1
ATOM 774 O O . ALA A 1 153 ? 20.711 3.548 81.672 1.00 57.88 153 ALA A O 1
ATOM 776 N N . PRO A 1 154 ? 20.477 4.840 79.813 1.00 55.52 154 PRO A N 1
ATOM 777 C CA . PRO A 1 154 ? 21.838 4.637 79.405 1.00 53.69 154 PRO A CA 1
ATOM 778 C C . PRO A 1 154 ? 22.919 4.784 80.440 1.00 53.14 154 PRO A C 1
ATOM 779 O O . PRO A 1 154 ? 22.619 4.912 81.601 1.00 54.58 154 PRO A O 1
ATOM 783 N N . PRO A 1 155 ? 24.176 4.696 79.998 1.00 52.51 155 PRO A N 1
ATOM 784 C CA . PRO A 1 155 ? 25.317 4.753 80.915 1.00 51.59 155 PRO A CA 1
ATOM 785 C C . PRO A 1 155 ? 25.622 6.137 81.504 1.00 53.67 155 PRO A C 1
ATOM 786 O O . PRO A 1 155 ? 25.664 6.288 82.732 1.00 55.85 155 PRO A O 1
ATOM 790 N N . GLN A 1 156 ? 25.840 7.132 80.650 1.00 55.23 156 GLN A N 1
ATOM 791 C CA . GLN A 1 156 ? 26.165 8.471 81.127 1.00 56.52 156 GLN A CA 1
ATOM 792 C C . GLN A 1 156 ? 25.048 9.055 81.989 1.00 57.51 156 GLN A C 1
ATOM 793 O O . GLN A 1 156 ? 25.191 10.139 82.561 1.00 58.11 156 GLN A O 1
ATOM 799 N N . ALA A 1 157 ? 23.934 8.335 82.081 1.00 58.19 157 ALA A N 1
ATOM 800 C CA . ALA A 1 157 ? 22.799 8.777 82.888 1.00 58.14 157 ALA A CA 1
ATOM 801 C C . ALA A 1 157 ? 22.898 8.161 84.280 1.00 59.06 157 ALA A C 1
ATOM 802 O O . ALA A 1 157 ? 22.725 8.853 85.283 1.00 59.68 157 ALA A O 1
ATOM 804 N N . ARG A 1 158 ? 23.180 6.860 84.340 1.00 59.32 158 ARG A N 1
ATOM 805 C CA . ARG A 1 158 ? 23.317 6.173 85.618 1.00 58.90 158 ARG A CA 1
ATOM 806 C C . ARG A 1 158 ? 24.430 6.812 86.427 1.00 56.23 158 ARG A C 1
ATOM 807 O O . ARG A 1 158 ? 24.366 6.867 87.649 1.00 55.57 158 ARG A O 1
ATOM 815 N N . SER A 1 159 ? 25.456 7.285 85.730 1.00 53.77 159 SER A N 1
ATOM 816 C CA . SER A 1 159 ? 26.592 7.928 86.380 1.00 53.19 159 SER A CA 1
ATOM 817 C C . SER A 1 159 ? 26.131 9.211 87.053 1.00 52.29 159 SER A C 1
ATOM 818 O O . SER A 1 159 ? 26.649 9.591 88.097 1.00 53.79 159 SER A O 1
ATOM 821 N N . ALA A 1 160 ? 25.146 9.867 86.449 1.00 51.37 160 ALA A N 1
ATOM 822 C CA . ALA A 1 160 ? 24.605 11.107 86.980 1.00 49.43 160 ALA A CA 1
ATOM 823 C C . ALA A 1 160 ? 23.592 10.832 88.086 1.00 48.89 160 ALA A C 1
ATOM 824 O O . ALA A 1 160 ? 23.354 11.684 88.942 1.00 49.41 160 ALA A O 1
ATOM 826 N N . GLY A 1 161 ? 22.997 9.645 88.065 1.00 47.43 161 GLY A N 1
ATOM 827 C CA . GLY A 1 161 ? 22.018 9.298 89.075 1.00 46.78 161 GLY A CA 1
ATOM 828 C C . GLY A 1 161 ? 22.542 8.300 90.091 1.00 46.93 161 GLY A C 1
ATOM 829 O O . GLY A 1 161 ? 21.777 7.757 90.889 1.00 47.28 161 GLY A O 1
ATOM 830 N N . ALA A 1 162 ? 23.847 8.057 90.064 1.00 46.47 162 ALA A N 1
ATOM 831 C CA . ALA A 1 162 ? 24.471 7.117 90.983 1.00 44.82 162 ALA A CA 1
ATOM 832 C C . ALA A 1 162 ? 24.486 7.635 92.418 1.00 44.88 162 ALA A C 1
ATOM 833 O O . ALA A 1 162 ? 23.896 7.027 93.307 1.00 44.96 162 ALA A O 1
ATOM 835 N N . PRO A 1 163 ? 25.151 8.776 92.665 1.00 45.40 163 PRO A N 1
ATOM 836 C CA . PRO A 1 163 ? 25.209 9.325 94.025 1.00 44.89 163 PRO A CA 1
ATOM 837 C C . PRO A 1 163 ? 23.849 9.455 94.695 1.00 43.96 163 PRO A C 1
ATOM 838 O O . PRO A 1 163 ? 23.689 9.122 95.865 1.00 44.89 163 PRO A O 1
ATOM 850 N N . LEU A 1 165 ? 21.198 7.758 93.923 1.00 49.52 165 LEU A N 1
ATOM 851 C CA . LEU A 1 165 ? 20.705 6.402 94.105 1.00 50.26 165 LEU A CA 1
ATOM 852 C C . LEU A 1 165 ? 21.402 5.731 95.288 1.00 50.56 165 LEU A C 1
ATOM 853 O O . LEU A 1 165 ? 20.855 4.820 95.907 1.00 51.47 165 LEU A O 1
ATOM 858 N N . TYR A 1 166 ? 22.614 6.178 95.596 1.00 49.29 166 TYR A N 1
ATOM 859 C CA . TYR A 1 166 ? 23.369 5.628 96.715 1.00 48.91 166 TYR A CA 1
ATOM 860 C C . TYR A 1 166 ? 22.750 6.101 98.025 1.00 48.38 166 TYR A C 1
ATOM 861 O O . TYR A 1 166 ? 22.661 5.350 99.000 1.00 47.07 166 TYR A O 1
ATOM 870 N N . SER A 1 167 ? 22.346 7.365 98.043 1.00 48.13 167 SER A N 1
ATOM 871 C CA . SER A 1 167 ? 21.730 7.958 99.222 1.00 47.19 167 SER A CA 1
ATOM 872 C C . SER A 1 167 ? 20.390 7.281 99.469 1.00 45.95 167 SER A C 1
ATOM 873 O O . SER A 1 167 ? 19.995 7.070 100.613 1.00 42.06 167 SER A O 1
ATOM 876 N N . ALA A 1 168 ? 19.703 6.940 98.381 1.00 46.30 168 ALA A N 1
ATOM 877 C CA . ALA A 1 168 ? 18.408 6.282 98.462 1.00 46.95 168 ALA A CA 1
ATOM 878 C C . ALA A 1 168 ? 18.510 4.969 99.231 1.00 47.59 168 ALA A C 1
ATOM 879 O O . ALA A 1 168 ? 17.875 4.811 100.271 1.00 49.02 168 ALA A O 1
ATOM 881 N N . ASN A 1 169 ? 19.315 4.035 98.732 1.00 46.74 169 ASN A N 1
ATOM 882 C CA . ASN A 1 169 ? 19.479 2.744 99.401 1.00 46.55 169 ASN A CA 1
ATOM 883 C C . ASN A 1 169 ? 20.063 2.954 100.796 1.00 46.83 169 ASN A C 1
ATOM 884 O O . ASN A 1 169 ? 19.831 2.151 101.702 1.00 46.20 169 ASN A O 1
ATOM 889 N N . ALA A 1 170 ? 20.824 4.037 100.953 1.00 46.92 170 ALA A N 1
ATOM 890 C CA . ALA A 1 170 ? 21.474 4.363 102.215 1.00 46.66 170 ALA A CA 1
ATOM 891 C C . ALA A 1 170 ? 20.501 4.575 103.373 1.00 48.12 170 ALA A C 1
ATOM 892 O O . ALA A 1 170 ? 20.504 3.824 104.343 1.00 47.63 170 ALA A O 1
ATOM 894 N N . ALA A 1 171 ? 19.670 5.605 103.276 1.00 49.60 171 ALA A N 1
ATOM 895 C CA . ALA A 1 171 ? 18.709 5.907 104.330 1.00 50.14 171 ALA A CA 1
ATOM 896 C C . ALA A 1 171 ? 17.485 5.011 104.232 1.00 51.57 171 ALA A C 1
ATOM 897 O O . ALA A 1 171 ? 16.696 4.928 105.171 1.00 53.09 171 ALA A O 1
ATOM 899 N N . ALA A 1 172 ? 17.332 4.335 103.098 1.00 53.61 172 ALA A N 1
ATOM 900 C CA . ALA A 1 172 ? 16.186 3.456 102.885 1.00 56.21 172 ALA A CA 1
ATOM 901 C C . ALA A 1 172 ? 16.266 2.129 103.631 1.00 57.66 172 ALA A C 1
ATOM 902 O O . ALA A 1 172 ? 15.244 1.610 104.080 1.00 57.59 172 ALA A O 1
ATOM 904 N N . GLY A 1 173 ? 17.469 1.579 103.768 1.00 59.15 173 GLY A N 1
ATOM 905 C CA . GLY A 1 173 ? 17.597 0.310 104.459 1.00 63.03 173 GLY A CA 1
ATOM 906 C C . GLY A 1 173 ? 18.888 0.074 105.211 1.00 65.43 173 GLY A C 1
ATOM 907 O O . GLY A 1 173 ? 19.105 -1.025 105.730 1.00 66.70 173 GLY A O 1
ATOM 908 N N . GLN A 1 174 ? 19.746 1.087 105.283 1.00 66.64 174 GLN A N 1
ATOM 909 C CA . GLN A 1 174 ? 21.018 0.938 105.985 1.00 68.17 174 GLN A CA 1
ATOM 910 C C . GLN A 1 174 ? 21.177 1.881 107.175 1.00 68.55 174 GLN A C 1
ATOM 911 O O . GLN A 1 174 ? 21.722 1.492 108.203 1.00 69.64 174 GLN A O 1
ATOM 917 N N . GLY A 1 175 ? 20.718 3.120 107.034 1.00 68.56 175 GLY A N 1
ATOM 918 C CA . GLY A 1 175 ? 20.839 4.056 108.133 1.00 67.34 175 GLY A CA 1
ATOM 919 C C . GLY A 1 175 ? 21.637 5.309 107.837 1.00 67.19 175 GLY A C 1
ATOM 920 O O . GLY A 1 175 ? 22.828 5.394 108.142 1.00 66.68 175 GLY A O 1
ATOM 929 N N . ALA A 1 177 ? 21.171 9.610 108.160 1.00 62.98 177 ALA A N 1
ATOM 930 C CA . ALA A 1 177 ? 20.353 10.695 108.696 1.00 60.77 177 ALA A CA 1
ATOM 931 C C . ALA A 1 177 ? 19.657 11.461 107.578 1.00 60.39 177 ALA A C 1
ATOM 932 O O . ALA A 1 177 ? 20.288 11.854 106.596 1.00 60.43 177 ALA A O 1
ATOM 934 N N . ASP A 1 178 ? 18.351 11.666 107.736 1.00 59.86 178 ASP A N 1
ATOM 935 C CA . ASP A 1 178 ? 17.541 12.384 106.756 1.00 58.43 178 ASP A CA 1
ATOM 936 C C . ASP A 1 178 ? 18.193 13.685 106.299 1.00 56.93 178 ASP A C 1
ATOM 937 O O . ASP A 1 178 ? 18.340 13.922 105.097 1.00 57.09 178 ASP A O 1
ATOM 942 N N . SER A 1 179 ? 18.582 14.524 107.255 1.00 54.78 179 SER A N 1
ATOM 943 C CA . SER A 1 179 ? 19.223 15.789 106.927 1.00 54.20 179 SER A CA 1
ATOM 944 C C . SER A 1 179 ? 20.299 15.566 105.865 1.00 53.99 179 SER A C 1
ATOM 945 O O . SER A 1 179 ? 20.352 16.264 104.854 1.00 53.12 179 SER A O 1
ATOM 948 N N . ASP A 1 180 ? 21.142 14.569 106.099 1.00 53.91 180 ASP A N 1
ATOM 949 C CA . ASP A 1 180 ? 22.222 14.223 105.175 1.00 53.24 180 ASP A CA 1
ATOM 950 C C . ASP A 1 180 ? 21.656 13.811 103.817 1.00 50.90 180 ASP A C 1
ATOM 951 O O . ASP A 1 180 ? 22.263 14.071 102.778 1.00 49.26 180 ASP A O 1
ATOM 956 N N . LEU A 1 181 ? 20.487 13.173 103.842 1.00 48.51 181 LEU A N 1
ATOM 957 C CA . LEU A 1 181 ? 19.829 12.707 102.626 1.00 45.76 181 LEU A CA 1
ATOM 958 C C . LEU A 1 181 ? 19.342 13.877 101.773 1.00 44.16 181 LEU A C 1
ATOM 959 O O . LEU A 1 181 ? 19.643 13.956 100.578 1.00 42.70 181 LEU A O 1
ATOM 964 N N . TRP A 1 182 ? 18.584 14.778 102.390 1.00 42.40 182 TRP A N 1
ATOM 965 C CA . TRP A 1 182 ? 18.046 15.936 101.688 1.00 40.14 182 TRP A CA 1
ATOM 966 C C . TRP A 1 182 ? 19.134 16.787 101.054 1.00 40.31 182 TRP A C 1
ATOM 967 O O . TRP A 1 182 ? 18.973 17.270 99.938 1.00 39.16 182 TRP A O 1
ATOM 978 N N . ASP A 1 183 ? 20.245 16.973 101.763 1.00 40.82 183 ASP A N 1
ATOM 979 C CA . ASP A 1 183 ? 21.350 17.766 101.236 1.00 40.44 183 ASP A CA 1
ATOM 980 C C . ASP A 1 183 ? 21.908 17.115 99.988 1.00 40.04 183 ASP A C 1
ATOM 981 O O . ASP A 1 183 ? 21.907 17.728 98.913 1.00 40.48 183 ASP A O 1
ATOM 994 N N . ILE A 1 185 ? 20.670 15.443 98.124 1.00 35.82 185 ILE A N 1
ATOM 995 C CA . ILE A 1 185 ? 19.644 15.540 97.100 1.00 34.95 185 ILE A CA 1
ATOM 996 C C . ILE A 1 185 ? 19.610 16.931 96.491 1.00 36.28 185 ILE A C 1
ATOM 997 O O . ILE A 1 185 ? 19.578 17.080 95.269 1.00 34.84 185 ILE A O 1
ATOM 1002 N N . SER A 1 186 ? 19.617 17.953 97.341 1.00 37.54 186 SER A N 1
ATOM 1003 C CA . SER A 1 186 ? 19.604 19.336 96.864 1.00 39.59 186 SER A CA 1
ATOM 1004 C C . SER A 1 186 ? 20.883 19.558 96.084 1.00 41.23 186 SER A C 1
ATOM 1005 O O . SER A 1 186 ? 20.969 20.452 95.246 1.00 43.26 186 SER A O 1
ATOM 1008 N N . ASP A 1 187 ? 21.879 18.727 96.374 1.00 44.13 187 ASP A N 1
ATOM 1009 C CA . ASP A 1 187 ? 23.179 18.810 95.721 1.00 46.76 187 ASP A CA 1
ATOM 1010 C C . ASP A 1 187 ? 23.132 18.264 94.287 1.00 46.76 187 ASP A C 1
ATOM 1011 O O . ASP A 1 187 ? 23.487 18.958 93.326 1.00 46.14 187 ASP A O 1
ATOM 1016 N N . GLN A 1 188 ? 22.685 17.017 94.156 1.00 43.95 188 GLN A N 1
ATOM 1017 C CA . GLN A 1 188 ? 22.615 16.350 92.869 1.00 42.22 188 GLN A CA 1
ATOM 1018 C C . GLN A 1 188 ? 21.602 16.895 91.863 1.00 41.42 188 GLN A C 1
ATOM 1019 O O . GLN A 1 188 ? 21.849 16.835 90.662 1.00 41.52 188 GLN A O 1
ATOM 1025 N N . ILE A 1 189 ? 20.469 17.416 92.324 1.00 40.34 189 ILE A N 1
ATOM 1026 C CA . ILE A 1 189 ? 19.498 17.957 91.381 1.00 38.53 189 ILE A CA 1
ATOM 1027 C C . ILE A 1 189 ? 20.231 18.992 90.534 1.00 38.43 189 ILE A C 1
ATOM 1028 O O . ILE A 1 189 ? 20.053 19.059 89.321 1.00 39.30 189 ILE A O 1
ATOM 1033 N N . GLY A 1 190 ? 21.068 19.792 91.187 1.00 38.70 190 GLY A N 1
ATOM 1034 C CA . GLY A 1 190 ? 21.824 20.812 90.483 1.00 36.57 190 GLY A CA 1
ATOM 1035 C C . GLY A 1 190 ? 22.883 20.193 89.587 1.00 36.12 190 GLY A C 1
ATOM 1036 O O . GLY A 1 190 ? 23.006 20.551 88.421 1.00 34.51 190 GLY A O 1
ATOM 1037 N N . LYS A 1 191 ? 23.657 19.261 90.132 1.00 36.15 191 LYS A N 1
ATOM 1038 C CA . LYS A 1 191 ? 24.693 18.603 89.354 1.00 37.23 191 LYS A CA 1
ATOM 1039 C C . LYS A 1 191 ? 24.080 17.816 88.193 1.00 35.27 191 LYS A C 1
ATOM 1040 O O . LYS A 1 191 ? 24.648 17.765 87.113 1.00 31.11 191 LYS A O 1
ATOM 1046 N N . ILE A 1 192 ? 22.918 17.206 88.417 1.00 34.97 192 ILE A N 1
ATOM 1047 C CA . ILE A 1 192 ? 22.250 16.452 87.360 1.00 35.19 192 ILE A CA 1
ATOM 1048 C C . ILE A 1 192 ? 21.747 17.410 86.289 1.00 35.18 192 ILE A C 1
ATOM 1049 O O . ILE A 1 192 ? 21.778 17.095 85.098 1.00 37.03 192 ILE A O 1
ATOM 1054 N N . LYS A 1 193 ? 21.278 18.579 86.708 1.00 34.87 193 LYS A N 1
ATOM 1055 C CA . LYS A 1 193 ? 20.792 19.561 85.756 1.00 35.27 193 LYS A CA 1
ATOM 1056 C C . LYS A 1 193 ? 21.957 20.183 84.994 1.00 35.50 193 LYS A C 1
ATOM 1057 O O . LYS A 1 193 ? 21.841 20.475 83.808 1.00 35.17 193 LYS A O 1
ATOM 1063 N N . ASP A 1 194 ? 23.081 20.368 85.682 1.00 36.93 194 ASP A N 1
ATOM 1064 C CA . ASP A 1 194 ? 24.273 20.962 85.087 1.00 36.81 194 ASP A CA 1
ATOM 1065 C C . ASP A 1 194 ? 25.136 19.996 84.308 1.00 36.30 194 ASP A C 1
ATOM 1066 O O . ASP A 1 194 ? 25.523 20.283 83.168 1.00 37.62 194 ASP A O 1
ATOM 1071 N N . ASN A 1 195 ? 25.434 18.864 84.895 1.00 36.28 195 ASN A N 1
ATOM 1072 C CA . ASN A 1 195 ? 26.299 17.977 84.190 1.00 38.14 195 ASN A CA 1
ATOM 1073 C C . ASN A 1 195 ? 25.590 17.191 83.090 1.00 40.13 195 ASN A C 1
ATOM 1074 O O . ASN A 1 195 ? 25.998 17.317 81.963 1.00 46.35 195 ASN A O 1
ATOM 1079 N N . TYR A 1 196 ? 24.397 16.627 83.352 1.00 39.97 196 TYR A N 1
ATOM 1080 C CA . TYR A 1 196 ? 23.676 15.762 82.410 1.00 39.13 196 TYR A CA 1
ATOM 1081 C C . TYR A 1 196 ? 22.704 16.417 81.482 1.00 39.32 196 TYR A C 1
ATOM 1082 O O . TYR A 1 196 ? 22.814 16.293 80.279 1.00 39.49 196 TYR A O 1
ATOM 1091 N N . LEU A 1 197 ? 21.728 17.097 82.072 1.00 40.45 197 LEU A N 1
ATOM 1092 C CA . LEU A 1 197 ? 20.707 17.846 81.307 1.00 40.61 197 LEU A CA 1
ATOM 1093 C C . LEU A 1 197 ? 21.278 19.106 80.653 1.00 41.49 197 LEU A C 1
ATOM 1094 O O . LEU A 1 197 ? 20.837 19.516 79.584 1.00 43.84 197 LEU A O 1
ATOM 1099 N N . GLY A 1 198 ? 22.190 19.768 81.354 1.00 42.76 198 GLY A N 1
ATOM 1100 C CA . GLY A 1 198 ? 22.817 20.961 80.823 1.00 44.18 198 GLY A CA 1
ATOM 1101 C C . GLY A 1 198 ? 23.717 20.601 79.650 1.00 44.08 198 GLY A C 1
ATOM 1102 O O . GLY A 1 198 ? 23.837 21.361 78.687 1.00 42.59 198 GLY A O 1
ATOM 1103 N N . VAL A 1 199 ? 24.365 19.442 79.732 1.00 42.81 199 VAL A N 1
ATOM 1104 C CA . VAL A 1 199 ? 25.248 18.989 78.661 1.00 42.82 199 VAL A CA 1
ATOM 1105 C C . VAL A 1 199 ? 24.465 18.903 77.350 1.00 41.74 199 VAL A C 1
ATOM 1106 O O . VAL A 1 199 ? 24.825 19.535 76.355 1.00 41.69 199 VAL A O 1
ATOM 1110 N N . TYR A 1 200 ? 23.386 18.126 77.362 1.00 39.90 200 TYR A N 1
ATOM 1111 C CA . TYR A 1 200 ? 22.565 17.966 76.176 1.00 39.09 200 TYR A CA 1
ATOM 1112 C C . TYR A 1 200 ? 21.963 19.271 75.663 1.00 36.33 200 TYR A C 1
ATOM 1113 O O . TYR A 1 200 ? 21.938 19.516 74.461 1.00 34.12 200 TYR A O 1
ATOM 1122 N N . GLU A 1 201 ? 21.472 20.105 76.571 1.00 34.83 201 GLU A N 1
ATOM 1123 C CA . GLU A 1 201 ? 20.891 21.375 76.165 1.00 32.86 201 GLU A CA 1
ATOM 1124 C C . GLU A 1 201 ? 21.920 22.217 75.430 1.00 30.62 201 GLU A C 1
ATOM 1125 O O . GLU A 1 201 ? 21.604 22.852 74.438 1.00 31.80 201 GLU A O 1
ATOM 1131 N N . ASN A 1 202 ? 23.155 22.209 75.908 1.00 30.15 202 ASN A N 1
ATOM 1132 C CA . ASN A 1 202 ? 24.215 22.960 75.257 1.00 31.36 202 ASN A CA 1
ATOM 1133 C C . ASN A 1 202 ? 24.574 22.293 73.940 1.00 32.65 202 ASN A C 1
ATOM 1134 O O . ASN A 1 202 ? 24.680 22.960 72.909 1.00 31.97 202 ASN A O 1
ATOM 1139 N N . VAL A 1 203 ? 24.749 20.973 73.981 1.00 33.57 203 VAL A N 1
ATOM 1140 C CA . VAL A 1 203 ? 25.073 20.199 72.790 1.00 32.85 203 VAL A CA 1
ATOM 1141 C C . VAL A 1 203 ? 24.137 20.529 71.639 1.00 32.24 203 VAL A C 1
ATOM 1142 O O . VAL A 1 203 ? 24.583 20.868 70.549 1.00 31.31 203 VAL A O 1
ATOM 1146 N N . VAL A 1 204 ? 22.836 20.430 71.890 1.00 33.65 204 VAL A N 1
ATOM 1147 C CA . VAL A 1 204 ? 21.830 20.715 70.865 1.00 36.86 204 VAL A CA 1
ATOM 1148 C C . VAL A 1 204 ? 21.852 22.180 70.448 1.00 39.65 204 VAL A C 1
ATOM 1149 O O . VAL A 1 204 ? 21.744 22.493 69.256 1.00 39.93 204 VAL A O 1
ATOM 1153 N N . GLY A 1 205 ? 21.986 23.077 71.426 1.00 40.69 205 GLY A N 1
ATOM 1154 C CA . GLY A 1 205 ? 22.022 24.493 71.110 1.00 40.53 205 GLY A CA 1
ATOM 1155 C C . GLY A 1 205 ? 23.187 24.772 70.183 1.00 42.81 205 GLY A C 1
ATOM 1156 O O . GLY A 1 205 ? 23.025 25.414 69.139 1.00 44.34 205 GLY A O 1
ATOM 1157 N N . GLN A 1 206 ? 24.363 24.275 70.560 1.00 42.79 206 GLN A N 1
ATOM 1158 C CA . GLN A 1 206 ? 25.574 24.460 69.771 1.00 41.56 206 GLN A CA 1
ATOM 1159 C C . GLN A 1 206 ? 25.459 23.816 68.406 1.00 39.24 206 GLN A C 1
ATOM 1160 O O . GLN A 1 206 ? 25.928 24.358 67.411 1.00 37.87 206 GLN A O 1
ATOM 1166 N N . TYR A 1 207 ? 24.826 22.655 68.356 1.00 37.03 207 TYR A N 1
ATOM 1167 C CA . TYR A 1 207 ? 24.684 21.956 67.088 1.00 37.07 207 TYR A CA 1
ATOM 1168 C C . TYR A 1 207 ? 23.673 22.638 66.174 1.00 37.62 207 TYR A C 1
ATOM 1169 O O . TYR A 1 207 ? 23.843 22.651 64.949 1.00 38.94 207 TYR A O 1
ATOM 1178 N N . THR A 1 208 ? 22.623 23.201 66.766 1.00 37.70 208 THR A N 1
ATOM 1179 C CA . THR A 1 208 ? 21.585 23.876 66.001 1.00 37.34 208 THR A CA 1
ATOM 1180 C C . THR A 1 208 ? 22.088 25.154 65.336 1.00 38.26 208 THR A C 1
ATOM 1181 O O . THR A 1 208 ? 21.563 25.563 64.305 1.00 37.10 208 THR A O 1
ATOM 1185 N N . ASP A 1 209 ? 23.090 25.797 65.931 1.00 39.85 209 ASP A N 1
ATOM 1186 C CA . ASP A 1 209 ? 23.639 27.014 65.350 1.00 42.65 209 ASP A CA 1
ATOM 1187 C C . ASP A 1 209 ? 24.417 26.644 64.096 1.00 43.35 209 ASP A C 1
ATOM 1188 O O . ASP A 1 209 ? 24.415 27.374 63.104 1.00 43.89 209 ASP A O 1
ATOM 1193 N N . PHE A 1 210 ? 25.072 25.490 64.151 1.00 44.11 210 PHE A N 1
ATOM 1194 C CA . PHE A 1 210 ? 25.844 24.971 63.032 1.00 44.79 210 PHE A CA 1
ATOM 1195 C C . PHE A 1 210 ? 24.889 24.609 61.907 1.00 44.35 210 PHE A C 1
ATOM 1196 O O . PHE A 1 210 ? 25.084 24.984 60.751 1.00 46.03 210 PHE A O 1
ATOM 1204 N N . TYR A 1 211 ? 23.845 23.871 62.263 1.00 43.40 211 TYR A N 1
ATOM 1205 C CA . TYR A 1 211 ? 22.839 23.437 61.299 1.00 41.92 211 TYR A CA 1
ATOM 1206 C C . TYR A 1 211 ? 22.076 24.637 60.744 1.00 41.31 211 TYR A C 1
ATOM 1207 O O . TYR A 1 211 ? 21.604 24.608 59.610 1.00 42.16 211 TYR A O 1
ATOM 1216 N N . LYS A 1 212 ? 21.966 25.694 61.542 1.00 41.23 212 LYS A N 1
ATOM 1217 C CA . LYS A 1 212 ? 21.265 26.900 61.113 1.00 41.52 212 LYS A CA 1
ATOM 1218 C C . LYS A 1 212 ? 22.104 27.620 60.061 1.00 40.42 212 LYS A C 1
ATOM 1219 O O . LYS A 1 212 ? 21.572 28.163 59.092 1.00 36.47 212 LYS A O 1
ATOM 1225 N N . ALA A 1 213 ? 23.421 27.608 60.259 1.00 39.64 213 ALA A N 1
ATOM 1226 C CA . ALA A 1 213 ? 24.344 28.249 59.332 1.00 38.96 213 ALA A CA 1
ATOM 1227 C C . ALA A 1 213 ? 24.408 27.455 58.030 1.00 39.68 213 ALA A C 1
ATOM 1228 O O . ALA A 1 213 ? 24.618 28.022 56.956 1.00 39.90 213 ALA A O 1
ATOM 1230 N N . PHE A 1 214 ? 24.230 26.141 58.125 1.00 40.19 214 PHE A N 1
ATOM 1231 C CA . PHE A 1 214 ? 24.258 25.307 56.937 1.00 40.67 214 PHE A CA 1
ATOM 1232 C C . PHE A 1 214 ? 23.059 25.612 56.057 1.00 43.28 214 PHE A C 1
ATOM 1233 O O . PHE A 1 214 ? 23.192 25.750 54.842 1.00 43.56 214 PHE A O 1
ATOM 1241 N N . SER A 1 215 ? 21.883 25.699 56.672 1.00 44.33 215 SER A N 1
ATOM 1242 C CA . SER A 1 215 ? 20.658 25.983 55.937 1.00 45.13 215 SER A CA 1
ATOM 1243 C C . SER A 1 215 ? 20.709 27.367 55.310 1.00 45.68 215 SER A C 1
ATOM 1244 O O . SER A 1 215 ? 20.017 27.642 54.336 1.00 45.82 215 SER A O 1
ATOM 1247 N N . ASP A 1 216 ? 21.523 28.244 55.886 1.00 46.15 216 ASP A N 1
ATOM 1248 C CA . ASP A 1 216 ? 21.672 29.598 55.372 1.00 46.56 216 ASP A CA 1
ATOM 1249 C C . ASP A 1 216 ? 22.459 29.561 54.072 1.00 45.76 216 ASP A C 1
ATOM 1250 O O . ASP A 1 216 ? 22.346 30.462 53.239 1.00 45.72 216 ASP A O 1
ATOM 1255 N N . ILE A 1 217 ? 23.259 28.515 53.905 1.00 44.31 217 ILE A N 1
ATOM 1256 C CA . ILE A 1 217 ? 24.054 28.359 52.704 1.00 43.26 217 ILE A CA 1
ATOM 1257 C C . ILE A 1 217 ? 23.180 27.841 51.559 1.00 43.22 217 ILE A C 1
ATOM 1258 O O . ILE A 1 217 ? 23.355 28.244 50.412 1.00 43.77 217 ILE A O 1
ATOM 1263 N N . LEU A 1 218 ? 22.241 26.956 51.878 1.00 41.95 218 LEU A N 1
ATOM 1264 C CA . LEU A 1 218 ? 21.345 26.410 50.876 1.00 42.56 218 LEU A CA 1
ATOM 1265 C C . LEU A 1 218 ? 20.529 27.537 50.239 1.00 45.29 218 LEU A C 1
ATOM 1266 O O . LEU A 1 218 ? 20.246 27.521 49.034 1.00 43.64 218 LEU A O 1
ATOM 1271 N N . SER A 1 219 ? 20.155 28.519 51.053 1.00 47.56 219 SER A N 1
ATOM 1272 C CA . SER A 1 219 ? 19.378 29.655 50.576 1.00 50.82 219 SER A CA 1
ATOM 1273 C C . SER A 1 219 ? 20.167 30.434 49.538 1.00 52.11 219 SER A C 1
ATOM 1274 O O . SER A 1 219 ? 19.629 30.822 48.507 1.00 54.63 219 SER A O 1
ATOM 1277 N N . GLN A 1 220 ? 21.444 30.668 49.816 1.00 54.15 220 GLN A N 1
ATOM 1278 C CA . GLN A 1 220 ? 22.296 31.401 48.888 1.00 56.36 220 GLN A CA 1
ATOM 1279 C C . GLN A 1 220 ? 22.711 30.515 47.713 1.00 55.79 220 GLN A C 1
ATOM 1280 O O . GLN A 1 220 ? 23.016 31.009 46.627 1.00 54.33 220 GLN A O 1
ATOM 1294 N N . ALA A 1 222 ? 20.896 28.846 46.010 1.00 56.57 222 ALA A N 1
ATOM 1295 C CA . ALA A 1 222 ? 19.877 29.041 44.995 1.00 58.43 222 ALA A CA 1
ATOM 1296 C C . ALA A 1 222 ? 20.379 29.944 43.878 1.00 60.89 222 ALA A C 1
ATOM 1297 O O . ALA A 1 222 ? 20.131 29.680 42.701 1.00 63.62 222 ALA A O 1
ATOM 1299 N N . ASN A 1 223 ? 21.083 31.008 44.244 1.00 62.45 223 ASN A N 1
ATOM 1300 C CA . ASN A 1 223 ? 21.601 31.951 43.261 1.00 63.70 223 ASN A CA 1
ATOM 1301 C C . ASN A 1 223 ? 22.901 31.460 42.621 1.00 63.60 223 ASN A C 1
ATOM 1302 O O . ASN A 1 223 ? 23.498 32.157 41.802 1.00 63.97 223 ASN A O 1
ATOM 1307 N N . TRP A 1 224 ? 23.344 30.265 42.999 1.00 62.66 224 TRP A N 1
ATOM 1308 C CA . TRP A 1 224 ? 24.570 29.711 42.438 1.00 62.32 224 TRP A CA 1
ATOM 1309 C C . TRP A 1 224 ? 24.272 28.556 41.484 1.00 61.94 224 TRP A C 1
ATOM 1310 O O . TRP A 1 224 ? 25.187 27.864 41.028 1.00 60.89 224 TRP A O 1
ATOM 1321 N N . ILE A 1 225 ? 22.992 28.359 41.184 1.00 60.63 225 ILE A N 1
ATOM 1322 C CA . ILE A 1 225 ? 22.570 27.300 40.281 1.00 60.17 225 ILE A CA 1
ATOM 1323 C C . ILE A 1 225 ? 21.104 27.438 39.902 1.00 58.82 225 ILE A C 1
ATOM 1324 O O . ILE A 1 225 ? 20.716 28.398 39.240 1.00 59.31 225 ILE A O 1
ATOM 1329 N N . LYS A 1 235 ? 25.806 27.151 34.739 1.00 47.56 235 LYS A N 1
ATOM 1330 C CA . LYS A 1 235 ? 25.047 26.155 35.471 1.00 43.66 235 LYS A CA 1
ATOM 1331 C C . LYS A 1 235 ? 25.496 26.109 36.920 1.00 43.97 235 LYS A C 1
ATOM 1332 O O . LYS A 1 235 ? 24.667 26.150 37.826 1.00 44.05 235 LYS A O 1
ATOM 1338 N N . LEU A 1 236 ? 26.802 26.046 37.138 1.00 42.81 236 LEU A N 1
ATOM 1339 C CA . LEU A 1 236 ? 27.316 25.949 38.490 1.00 42.46 236 LEU A CA 1
ATOM 1340 C C . LEU A 1 236 ? 28.294 27.023 38.896 1.00 42.12 236 LEU A C 1
ATOM 1341 O O . LEU A 1 236 ? 29.142 27.440 38.100 1.00 42.95 236 LEU A O 1
ATOM 1346 N N . ASN A 1 237 ? 28.132 27.508 40.118 1.00 43.02 237 ASN A N 1
ATOM 1347 C CA . ASN A 1 237 ? 29.135 28.397 40.682 1.00 45.58 237 ASN A CA 1
ATOM 1348 C C . ASN A 1 237 ? 29.879 27.535 41.740 1.00 48.21 237 ASN A C 1
ATOM 1349 O O . ASN A 1 237 ? 29.768 27.764 42.950 1.00 48.31 237 ASN A O 1
ATOM 1354 N N . VAL A 1 238 ? 30.642 26.541 41.280 1.00 51.21 238 VAL A N 1
ATOM 1355 C CA . VAL A 1 238 ? 31.376 25.661 42.180 1.00 53.06 238 VAL A CA 1
ATOM 1356 C C . VAL A 1 238 ? 32.274 26.431 43.150 1.00 54.08 238 VAL A C 1
ATOM 1357 O O . VAL A 1 238 ? 32.653 25.904 44.195 1.00 56.43 238 VAL A O 1
ATOM 1361 N N . ASP A 1 239 ? 32.607 27.675 42.824 1.00 54.25 239 ASP A N 1
ATOM 1362 C CA . ASP A 1 239 ? 33.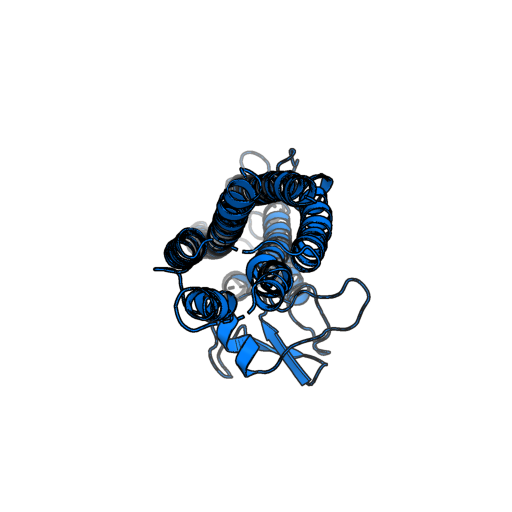466 28.466 43.704 1.00 55.27 239 ASP A CA 1
ATOM 1363 C C . ASP A 1 239 ? 32.742 28.986 44.937 1.00 54.81 239 ASP A C 1
ATOM 1364 O O . ASP A 1 239 ? 33.139 28.697 46.067 1.00 55.20 239 ASP A O 1
ATOM 1369 N N . ALA A 1 240 ? 31.683 29.758 44.717 1.00 54.06 240 ALA A N 1
ATOM 1370 C CA . ALA A 1 240 ? 30.906 30.323 45.816 1.00 52.19 240 ALA A CA 1
ATOM 1371 C C . ALA A 1 240 ? 30.310 29.231 46.704 1.00 51.91 240 ALA A C 1
ATOM 1372 O O . ALA A 1 240 ? 30.207 29.399 47.914 1.00 48.37 240 ALA A O 1
ATOM 1374 N N . LEU A 1 241 ? 29.917 28.113 46.098 1.00 53.30 241 LEU A N 1
ATOM 1375 C CA . LEU A 1 241 ? 29.339 27.008 46.852 1.00 54.32 241 LEU A CA 1
ATOM 1376 C C . LEU A 1 241 ? 30.419 26.354 47.697 1.00 55.28 241 LEU A C 1
ATOM 1377 O O . LEU A 1 241 ? 30.217 26.083 48.876 1.00 56.48 241 LEU A O 1
ATOM 1382 N N . LYS A 1 242 ? 31.571 26.099 47.088 1.00 56.01 242 LYS A N 1
ATOM 1383 C CA . LYS A 1 242 ? 32.679 25.470 47.795 1.00 57.67 242 LYS A CA 1
ATOM 1384 C C . LYS A 1 242 ? 33.321 26.451 48.774 1.00 57.26 242 LYS A C 1
ATOM 1385 O O . LYS A 1 242 ? 33.985 26.039 49.726 1.00 59.01 242 LYS A O 1
ATOM 1391 N N . ALA A 1 243 ? 33.123 27.744 48.535 1.00 55.36 243 ALA A N 1
ATOM 1392 C CA . ALA A 1 243 ? 33.681 28.772 49.398 1.00 53.27 243 ALA A CA 1
ATOM 1393 C C . ALA A 1 243 ? 32.870 28.866 50.687 1.00 54.46 243 ALA A C 1
ATOM 1394 O O . ALA A 1 243 ? 33.429 29.039 51.771 1.00 56.41 243 ALA A O 1
ATOM 1396 N N . ALA A 1 244 ? 31.550 28.752 50.567 1.00 53.73 244 ALA A N 1
ATOM 1397 C CA . ALA A 1 244 ? 30.663 28.825 51.719 1.00 52.55 244 ALA A CA 1
ATOM 1398 C C . ALA A 1 244 ? 30.914 27.641 52.640 1.00 53.08 244 ALA A C 1
ATOM 1399 O O . ALA A 1 244 ? 31.234 27.819 53.811 1.00 54.45 244 ALA A O 1
ATOM 1401 N N . LEU A 1 245 ? 30.767 26.431 52.107 1.00 53.12 245 LEU A N 1
ATOM 1402 C CA . LEU A 1 245 ? 30.986 25.209 52.878 1.00 51.81 245 LEU A CA 1
ATOM 1403 C C . LEU A 1 245 ? 32.289 25.341 53.661 1.00 53.02 245 LEU A C 1
ATOM 1404 O O . LEU A 1 245 ? 32.375 24.930 54.817 1.00 54.23 245 LEU A O 1
ATOM 1409 N N . GLU A 1 246 ? 33.300 25.920 53.021 1.00 54.74 246 GLU A N 1
ATOM 1410 C CA . GLU A 1 246 ? 34.594 26.125 53.656 1.00 57.15 246 GLU A CA 1
ATOM 1411 C C . GLU A 1 246 ? 34.449 27.070 54.844 1.00 56.96 246 GLU A C 1
ATOM 1412 O O . GLU A 1 246 ? 35.129 26.921 55.861 1.00 56.56 246 GLU A O 1
ATOM 1418 N N . LYS A 1 247 ? 33.558 28.048 54.710 1.00 57.09 247 LYS A N 1
ATOM 1419 C CA . LYS A 1 247 ? 33.319 29.011 55.782 1.00 57.55 247 LYS A CA 1
ATOM 1420 C C . LYS A 1 247 ? 32.603 28.355 56.954 1.00 56.70 247 LYS A C 1
ATOM 1421 O O . LYS A 1 247 ? 32.870 28.680 58.110 1.00 56.54 247 LYS A O 1
ATOM 1427 N N . LEU A 1 248 ? 31.691 27.431 56.658 1.00 55.26 248 LEU A N 1
ATOM 1428 C CA . LEU A 1 248 ? 30.966 26.745 57.712 1.00 51.98 248 LEU A CA 1
ATOM 1429 C C . LEU A 1 248 ? 31.960 25.863 58.440 1.00 51.00 248 LEU A C 1
ATOM 1430 O O . LEU A 1 248 ? 31.911 25.730 59.656 1.00 49.77 248 LEU A O 1
ATOM 1435 N N . LYS A 1 249 ? 32.873 25.267 57.679 1.00 50.60 249 LYS A N 1
ATOM 1436 C CA . LYS A 1 249 ? 33.894 24.406 58.255 1.00 49.65 249 LYS A CA 1
ATOM 1437 C C . LYS A 1 249 ? 34.742 25.193 59.244 1.00 49.16 249 LYS A C 1
ATOM 1438 O O . LYS A 1 249 ? 34.917 24.793 60.393 1.00 48.12 249 LYS A O 1
ATOM 1444 N N . LYS A 1 250 ? 35.265 26.322 58.789 1.00 49.25 250 LYS A N 1
ATOM 1445 C CA . LYS A 1 250 ? 36.109 27.150 59.634 1.00 49.16 250 LYS A CA 1
ATOM 1446 C C . LYS A 1 250 ? 35.374 27.716 60.847 1.00 47.73 250 LYS A C 1
ATOM 1447 O O . LYS A 1 250 ? 35.887 27.654 61.961 1.00 45.52 250 LYS A O 1
ATOM 1453 N N . ASP A 1 251 ? 34.179 28.262 60.628 1.00 46.93 251 ASP A N 1
ATOM 1454 C CA . ASP A 1 251 ? 33.399 28.846 61.714 1.00 45.61 251 ASP A CA 1
ATOM 1455 C C . ASP A 1 251 ? 33.004 27.876 62.819 1.00 44.66 251 ASP A C 1
ATOM 1456 O O . ASP A 1 251 ? 32.781 28.292 63.956 1.00 44.43 251 ASP A O 1
ATOM 1461 N N . PHE A 1 252 ? 32.920 26.589 62.498 1.00 43.68 252 PHE A N 1
ATOM 1462 C CA . PHE A 1 252 ? 32.530 25.591 63.488 1.00 41.63 252 PHE A CA 1
ATOM 1463 C C . PHE A 1 252 ? 33.562 24.493 63.688 1.00 41.92 252 PHE A C 1
ATOM 1464 O O . PHE A 1 252 ? 33.232 23.311 63.764 1.00 42.08 252 PHE A O 1
ATOM 1472 N N . SER A 1 253 ? 34.818 24.904 63.784 1.00 42.24 253 SER A N 1
ATOM 1473 C CA . SER A 1 253 ? 35.936 23.994 64.001 1.00 42.62 253 SER A CA 1
ATOM 1474 C C . SER A 1 253 ? 37.008 24.770 64.751 1.00 43.93 253 SER A C 1
ATOM 1475 O O . SER A 1 253 ? 37.252 25.945 64.449 1.00 45.49 253 SER A O 1
ATOM 1478 N N . LEU A 1 254 ? 37.637 24.137 65.738 1.00 43.77 254 LEU A N 1
ATOM 1479 C CA . LEU A 1 254 ? 38.700 24.813 66.473 1.00 44.37 254 LEU A CA 1
ATOM 1480 C C . LEU A 1 254 ? 39.656 25.292 65.379 1.00 45.15 254 LEU A C 1
ATOM 1481 O O . LEU A 1 254 ? 39.910 24.567 64.412 1.00 45.33 254 LEU A O 1
ATOM 1486 N N . GLY A 1 255 ? 40.165 26.511 65.512 1.00 45.80 255 GLY A N 1
ATOM 1487 C CA . GLY A 1 255 ? 41.067 27.036 64.502 1.00 45.61 255 GLY A CA 1
ATOM 1488 C C . GLY A 1 255 ? 42.497 26.559 64.673 1.00 46.75 255 GLY A C 1
ATOM 1489 O O . GLY A 1 255 ? 42.753 25.510 65.281 1.00 44.80 255 GLY A O 1
ATOM 1490 N N . ASP A 1 256 ? 43.434 27.324 64.123 1.00 47.02 256 ASP A N 1
ATOM 1491 C CA . ASP A 1 256 ? 44.840 26.987 64.235 1.00 48.18 256 ASP A CA 1
ATOM 1492 C C . ASP A 1 256 ? 45.253 27.231 65.675 1.00 46.75 256 ASP A C 1
ATOM 1493 O O . ASP A 1 256 ? 46.258 26.699 66.145 1.00 48.52 256 ASP A O 1
ATOM 1498 N N . ASN A 1 257 ? 44.466 28.044 66.371 1.00 44.51 257 ASN A N 1
ATOM 1499 C CA . ASN A 1 257 ? 44.730 28.361 67.767 1.00 43.46 257 ASN A CA 1
ATOM 1500 C C . ASN A 1 257 ? 43.937 27.453 68.699 1.00 43.08 257 ASN A C 1
ATOM 1501 O O . ASN A 1 257 ? 44.104 27.501 69.911 1.00 43.00 257 ASN A O 1
ATOM 1506 N N . LEU A 1 258 ? 43.070 26.627 68.129 1.00 42.92 258 LEU A N 1
ATOM 1507 C CA . LEU A 1 258 ? 42.261 25.722 68.928 1.00 44.37 258 LEU A CA 1
ATOM 1508 C C . LEU A 1 258 ? 41.473 26.538 69.952 1.00 47.20 258 LEU A C 1
ATOM 1509 O O . LEU A 1 258 ? 41.208 26.064 71.047 1.00 47.08 258 LEU A O 1
ATOM 1514 N N . ASP A 1 259 ? 41.090 27.759 69.587 1.00 52.20 259 ASP A N 1
ATOM 1515 C CA . ASP A 1 259 ? 40.368 28.627 70.511 1.00 55.21 259 ASP A CA 1
ATOM 1516 C C . ASP A 1 259 ? 38.910 28.916 70.161 1.00 54.36 259 ASP A C 1
ATOM 1517 O O . ASP A 1 259 ? 38.218 29.573 70.934 1.00 53.77 259 ASP A O 1
ATOM 1522 N N . ASN A 1 260 ? 38.439 28.445 69.009 1.00 53.19 260 ASN A N 1
ATOM 1523 C CA . ASN A 1 260 ? 37.052 28.689 68.620 1.00 50.72 260 ASN A CA 1
ATOM 1524 C C . ASN A 1 260 ? 36.094 27.835 69.448 1.00 48.66 260 ASN A C 1
ATOM 1525 O O . ASN A 1 260 ? 36.136 26.607 69.401 1.00 47.00 260 ASN A O 1
ATOM 1530 N N . LYS A 1 261 ? 35.225 28.503 70.202 1.00 46.10 261 LYS A N 1
ATOM 1531 C CA . LYS A 1 261 ? 34.264 27.833 71.077 1.00 42.60 261 LYS A CA 1
ATOM 1532 C C . LYS A 1 261 ? 32.972 27.436 70.367 1.00 42.94 261 LYS A C 1
ATOM 1533 O O . LYS A 1 261 ? 32.259 26.542 70.823 1.00 42.93 261 LYS A O 1
ATOM 1539 N N . LYS A 1 262 ? 32.673 28.099 69.251 1.00 43.02 262 LYS A N 1
ATOM 1540 C CA . LYS A 1 262 ? 31.462 27.810 68.487 1.00 42.55 262 LYS A CA 1
ATOM 1541 C C . LYS A 1 262 ? 31.416 26.361 68.008 1.00 40.72 262 LYS A C 1
ATOM 1542 O O . LYS A 1 262 ? 30.353 25.861 67.641 1.00 41.34 262 LYS A O 1
ATOM 1548 N N . ALA A 1 263 ? 32.564 25.692 68.027 1.00 38.36 263 ALA A N 1
ATOM 1549 C CA . ALA A 1 263 ? 32.648 24.308 67.588 1.00 37.57 263 ALA A CA 1
ATOM 1550 C C . ALA A 1 263 ? 32.642 23.317 68.746 1.00 36.68 263 ALA A C 1
ATOM 1551 O O . ALA A 1 263 ? 32.879 22.127 68.549 1.00 38.80 263 ALA A O 1
ATOM 1553 N N . VAL A 1 264 ? 32.360 23.799 69.950 1.00 34.37 264 VAL A N 1
ATOM 1554 C CA . VAL A 1 264 ? 32.362 22.937 71.117 1.00 35.63 264 VAL A CA 1
ATOM 1555 C C . VAL A 1 264 ? 30.999 22.405 71.541 1.00 37.73 264 VAL A C 1
ATOM 1556 O O . VAL A 1 264 ? 30.100 23.175 71.914 1.00 39.76 264 VAL A O 1
ATOM 1560 N N . LEU A 1 265 ? 30.858 21.080 71.496 1.00 37.09 265 LEU A N 1
ATOM 1561 C CA . LEU A 1 265 ? 29.626 20.415 71.890 1.00 36.48 265 LEU A CA 1
ATOM 1562 C C . LEU A 1 265 ? 29.682 20.131 73.384 1.00 37.03 265 LEU A C 1
ATOM 1563 O O . LEU A 1 265 ? 28.657 20.072 74.065 1.00 37.59 265 LEU A O 1
ATOM 1568 N N . PHE A 1 266 ? 30.897 19.955 73.888 1.00 37.15 266 PHE A N 1
ATOM 1569 C CA . PHE A 1 266 ? 31.119 19.678 75.300 1.00 38.42 266 PHE A CA 1
ATOM 1570 C C . PHE A 1 266 ? 32.529 20.099 75.728 1.00 39.94 266 PHE A C 1
ATOM 1571 O O . PHE A 1 266 ? 33.508 19.838 75.027 1.00 41.33 266 PHE A O 1
ATOM 1579 N N . PRO A 1 267 ? 32.645 20.751 76.893 1.00 39.69 267 PRO A N 1
ATOM 1580 C CA . PRO A 1 267 ? 31.524 21.077 77.779 1.00 39.11 267 PRO A CA 1
ATOM 1581 C C . PRO A 1 267 ?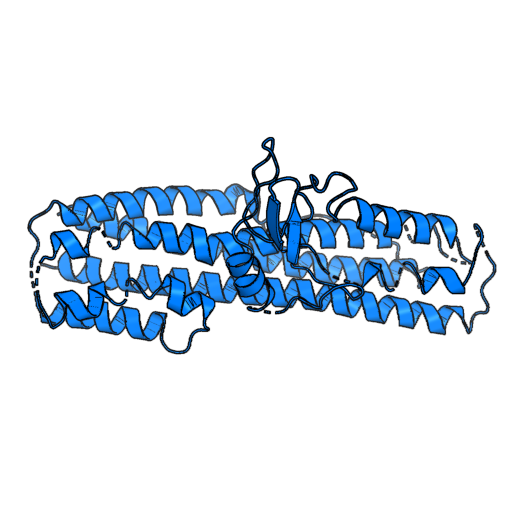 30.947 22.446 77.437 1.00 38.24 267 PRO A C 1
ATOM 1582 O O . PRO A 1 267 ? 31.430 23.107 76.515 1.00 36.96 267 PRO A O 1
ATOM 1586 N N . ALA A 1 268 ? 29.919 22.866 78.172 1.00 36.76 268 ALA A N 1
ATOM 1587 C CA . ALA A 1 268 ? 29.320 24.170 77.937 1.00 35.71 268 ALA A CA 1
ATOM 1588 C C . ALA A 1 268 ? 30.462 25.186 77.911 1.00 36.82 268 ALA A C 1
ATOM 1589 O O . ALA A 1 268 ? 31.420 25.072 78.681 1.00 37.11 268 ALA A O 1
ATOM 1591 N N . GLN A 1 269 ? 30.369 26.163 77.017 1.00 36.09 269 GLN A N 1
ATOM 1592 C CA . GLN A 1 269 ? 31.398 27.173 76.883 1.00 34.83 269 GLN A CA 1
ATOM 1593 C C . GLN A 1 269 ? 30.947 28.548 77.350 1.00 36.79 269 GLN A C 1
ATOM 1594 O O . GLN A 1 269 ? 29.768 28.894 77.264 1.00 36.84 269 GLN A O 1
ATOM 1600 N N . SER A 1 270 ? 31.895 29.331 77.852 1.00 39.15 270 SER A N 1
ATOM 1601 C CA . SER A 1 270 ? 31.602 30.692 78.290 1.00 42.15 270 SER A CA 1
ATOM 1602 C C . SER A 1 270 ? 31.178 31.463 77.047 1.00 42.84 270 SER A C 1
ATOM 1603 O O . SER A 1 270 ? 31.131 30.906 75.950 1.00 44.82 270 SER A O 1
ATOM 1606 N N . LYS A 1 271 ? 30.855 32.736 77.211 1.00 44.74 271 LYS A N 1
ATOM 1607 C CA . LYS A 1 271 ? 30.475 33.560 76.067 1.00 48.25 271 LYS A CA 1
ATOM 1608 C C . LYS A 1 271 ? 31.650 34.418 75.618 1.00 48.91 271 LYS A C 1
ATOM 1609 O O . LYS A 1 271 ? 31.955 34.491 74.430 1.00 48.86 271 LYS A O 1
ATOM 1615 N N . ASP A 1 272 ? 32.294 35.071 76.580 1.00 49.33 272 ASP A N 1
ATOM 1616 C CA . ASP A 1 272 ? 33.437 35.923 76.297 1.00 50.50 272 ASP A CA 1
ATOM 1617 C C . ASP A 1 272 ? 34.713 35.390 76.931 1.00 46.67 272 ASP A C 1
ATOM 1618 O O . ASP A 1 272 ? 35.772 36.007 76.830 1.00 43.91 272 ASP A O 1
ATOM 1623 N N . GLY A 1 273 ? 34.605 34.240 77.587 1.00 43.01 273 GLY A N 1
ATOM 1624 C CA . GLY A 1 273 ? 35.762 33.649 78.230 1.00 37.05 273 GLY A CA 1
ATOM 1625 C C . GLY A 1 273 ? 36.535 32.748 77.293 1.00 34.68 273 GLY A C 1
ATOM 1626 O O . GLY A 1 273 ? 36.111 32.506 76.156 1.00 33.65 273 GLY A O 1
ATOM 1627 N N . GLY A 1 274 ? 37.667 32.247 77.772 1.00 32.40 274 GLY A N 1
ATOM 1628 C CA . GLY A 1 274 ? 38.478 31.368 76.955 1.00 34.91 274 GLY A CA 1
ATOM 1629 C C . GLY A 1 274 ? 37.892 29.974 76.832 1.00 35.21 274 GLY A C 1
ATOM 1630 O O . GLY A 1 274 ? 36.957 29.617 77.549 1.00 34.51 274 GLY A O 1
ATOM 1631 N N . ILE A 1 275 ? 38.429 29.197 75.901 1.00 36.95 275 ILE A N 1
ATOM 1632 C CA . ILE A 1 275 ? 37.989 27.827 75.703 1.00 41.10 275 ILE A CA 1
ATOM 1633 C C . ILE A 1 275 ? 38.207 27.135 77.048 1.00 44.78 275 ILE A C 1
ATOM 1634 O O . ILE A 1 275 ? 38.933 27.647 77.896 1.00 45.15 275 ILE A O 1
ATOM 1639 N N . GLN A 1 276 ? 37.585 25.983 77.251 1.00 48.20 276 GLN A N 1
ATOM 1640 C CA . GLN A 1 276 ? 37.742 25.276 78.510 1.00 51.30 276 GLN A CA 1
ATOM 1641 C C . GLN A 1 276 ? 37.297 23.830 78.400 1.00 49.17 276 GLN A C 1
ATOM 1642 O O . GLN A 1 276 ? 36.133 23.512 78.617 1.00 49.80 276 GLN A O 1
ATOM 1648 N N . GLY A 1 277 ? 38.230 22.951 78.067 1.00 47.35 277 GLY A N 1
ATOM 1649 C CA . GLY A 1 277 ? 37.897 21.545 77.940 1.00 45.38 277 GLY A CA 1
ATOM 1650 C C . GLY A 1 277 ? 38.078 20.770 79.233 1.00 45.52 277 GLY A C 1
ATOM 1651 O O . GLY A 1 277 ? 38.620 21.288 80.209 1.00 45.64 277 GLY A O 1
ATOM 1652 N N . GLY A 1 278 ? 37.614 19.526 79.243 1.00 45.06 278 GLY A N 1
ATOM 1653 C CA . GLY A 1 278 ? 37.748 18.686 80.421 1.00 44.95 278 GLY A CA 1
ATOM 1654 C C . GLY A 1 278 ? 38.708 17.546 80.143 1.00 44.59 278 GLY A C 1
ATOM 1655 O O . GLY A 1 278 ? 39.220 17.430 79.037 1.00 43.67 278 GLY A O 1
ATOM 1656 N N . SER A 1 279 ? 38.944 16.696 81.135 1.00 45.52 279 SER A N 1
ATOM 1657 C CA . SER A 1 279 ? 39.855 15.568 80.974 1.00 46.04 279 SER A CA 1
ATOM 1658 C C . SER A 1 279 ? 39.580 14.780 79.696 1.00 47.82 279 SER A C 1
ATOM 1659 O O . SER A 1 279 ? 38.437 14.669 79.260 1.00 46.55 279 SER A O 1
ATOM 1662 N N . GLU A 1 280 ? 40.638 14.229 79.104 1.00 50.93 280 GLU A N 1
ATOM 1663 C CA . GLU A 1 280 ? 40.506 13.439 77.885 1.00 53.39 280 GLU A CA 1
ATOM 1664 C C . GLU A 1 280 ? 39.425 12.373 78.045 1.00 53.01 280 GLU A C 1
ATOM 1665 O O . GLU A 1 280 ? 38.592 12.177 77.159 1.00 51.90 280 GLU A O 1
ATOM 1671 N N . SER A 1 281 ? 39.449 11.693 79.186 1.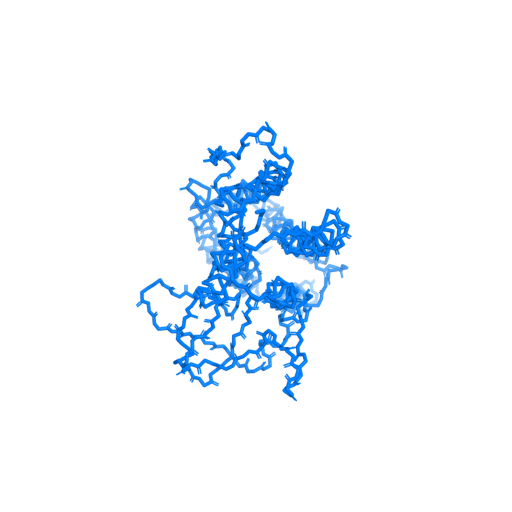00 52.57 281 SER A N 1
ATOM 1672 C CA . SER A 1 281 ? 38.487 10.649 79.477 1.00 52.89 281 SER A CA 1
ATOM 1673 C C . SER A 1 281 ? 37.050 11.142 79.342 1.00 53.69 281 SER A C 1
ATOM 1674 O O . SER A 1 281 ? 36.250 10.563 78.602 1.00 55.56 281 SER A O 1
ATOM 1677 N N . ASP A 1 282 ? 36.723 12.212 80.058 1.00 52.96 282 ASP A N 1
ATOM 1678 C CA . ASP A 1 282 ? 35.375 12.784 80.033 1.00 51.04 282 ASP A CA 1
ATOM 1679 C C . ASP A 1 282 ? 34.890 13.152 78.631 1.00 49.23 282 ASP A C 1
ATOM 1680 O O . ASP A 1 282 ? 33.705 13.022 78.331 1.00 48.47 282 ASP A O 1
ATOM 1685 N N . ALA A 1 283 ? 35.800 13.609 77.778 1.00 47.48 283 ALA A N 1
ATOM 1686 C CA . ALA A 1 283 ? 35.443 13.985 76.418 1.00 46.18 283 ALA A CA 1
ATOM 1687 C C . ALA A 1 283 ? 35.009 12.773 75.600 1.00 46.08 283 ALA A C 1
ATOM 1688 O O . ALA A 1 283 ? 34.069 12.855 74.809 1.00 44.81 283 ALA A O 1
ATOM 1690 N N . ARG A 1 284 ? 35.705 11.653 75.790 1.00 46.62 284 ARG A N 1
ATOM 1691 C CA . ARG A 1 284 ? 35.393 10.413 75.077 1.00 46.38 284 ARG A CA 1
ATOM 1692 C C . ARG A 1 284 ? 34.052 9.863 75.551 1.00 45.04 284 ARG A C 1
ATOM 1693 O O . ARG A 1 284 ? 33.209 9.467 74.744 1.00 43.19 284 ARG A O 1
ATOM 1701 N N . LYS A 1 285 ? 33.875 9.823 76.869 1.00 45.75 285 LYS A N 1
ATOM 1702 C CA . LYS A 1 285 ? 32.642 9.327 77.471 1.00 46.04 285 LYS A CA 1
ATOM 1703 C C . LYS A 1 285 ? 31.424 9.930 76.784 1.00 44.71 285 LYS A C 1
ATOM 1704 O O . LYS A 1 285 ? 30.498 9.213 76.399 1.00 40.62 285 LYS A O 1
ATOM 1710 N N . TRP A 1 286 ? 31.439 11.249 76.617 1.00 43.78 286 TRP A N 1
ATOM 1711 C CA . TRP A 1 286 ? 30.335 11.938 75.975 1.00 44.44 286 TRP A CA 1
ATOM 1712 C C . TRP A 1 286 ? 30.271 11.739 74.469 1.00 44.86 286 TRP A C 1
ATOM 1713 O O . TRP A 1 286 ? 29.200 11.491 73.918 1.00 43.51 286 TRP A O 1
ATOM 1724 N N . ALA A 1 287 ? 31.410 11.854 73.800 1.00 46.88 287 ALA A N 1
ATOM 1725 C CA . ALA A 1 287 ? 31.450 11.659 72.355 1.00 50.19 287 ALA A CA 1
ATOM 1726 C C . ALA A 1 287 ? 30.727 10.362 72.014 1.00 52.52 287 ALA A C 1
ATOM 1727 O O . ALA A 1 287 ? 29.923 10.312 71.088 1.00 53.49 287 ALA A O 1
ATOM 1729 N N . LYS A 1 288 ? 31.020 9.317 72.781 1.00 56.33 288 LYS A N 1
ATOM 1730 C CA . LYS A 1 288 ? 30.406 8.012 72.586 1.00 59.23 288 LYS A CA 1
ATOM 1731 C C . LYS A 1 288 ? 28.889 8.068 72.729 1.00 59.21 288 LYS A C 1
ATOM 1732 O O . LYS A 1 288 ? 28.153 7.805 71.781 1.00 58.81 288 LYS A O 1
ATOM 1738 N N . GLU A 1 289 ? 28.429 8.419 73.925 1.00 59.90 289 GLU A N 1
ATOM 1739 C CA . GLU A 1 289 ? 27.002 8.483 74.220 1.00 60.10 289 GLU A CA 1
ATOM 1740 C C . GLU A 1 289 ? 26.137 9.200 73.188 1.00 60.83 289 GLU A C 1
ATOM 1741 O O . GLU A 1 289 ? 25.028 8.749 72.905 1.00 59.62 289 GLU A O 1
ATOM 1755 N N . GLY A 1 291 ? 26.719 9.491 70.005 1.00 54.22 291 GLY A N 1
ATOM 1756 C CA . GLY A 1 291 ? 27.038 8.980 68.681 1.00 52.54 291 GLY A CA 1
ATOM 1757 C C . GLY A 1 291 ? 27.999 9.699 67.749 1.00 52.37 291 GLY A C 1
ATOM 1758 O O . GLY A 1 291 ? 27.812 9.654 66.532 1.00 51.77 291 GLY A O 1
ATOM 1759 N N . LEU A 1 292 ? 29.025 10.349 68.283 1.00 52.28 292 LEU A N 1
ATOM 1760 C CA . LEU A 1 292 ? 29.974 11.035 67.421 1.00 53.26 292 LEU A CA 1
ATOM 1761 C C . LEU A 1 292 ? 31.269 10.237 67.272 1.00 55.08 292 LEU A C 1
ATOM 1762 O O . LEU A 1 292 ? 31.711 9.572 68.210 1.00 55.46 292 LEU A O 1
ATOM 1767 N N . PRO A 1 293 ? 31.894 10.294 66.086 1.00 56.91 293 PRO A N 1
ATOM 1768 C CA . PRO A 1 293 ? 33.134 9.569 65.808 1.00 60.04 293 PRO A CA 1
ATOM 1769 C C . PRO A 1 293 ? 34.305 9.991 66.683 1.00 63.82 293 PRO A C 1
ATOM 1770 O O . PRO A 1 293 ? 34.566 11.184 66.847 1.00 65.11 293 PRO A O 1
ATOM 1774 N N . ASP A 1 294 ? 35.007 8.996 67.227 1.00 67.77 294 ASP A N 1
ATOM 1775 C CA . ASP A 1 294 ? 36.161 9.207 68.101 1.00 70.95 294 ASP A CA 1
ATOM 1776 C C . ASP A 1 294 ? 37.499 8.864 67.419 1.00 70.59 294 ASP A C 1
ATOM 1777 O O . ASP A 1 294 ? 38.561 9.139 67.963 1.00 71.47 294 ASP A O 1
ATOM 1782 N N . ALA A 1 295 ? 37.429 8.235 66.226 1.00 68.89 295 ALA A N 1
ATOM 1783 C CA . ALA A 1 295 ? 38.587 7.827 65.424 1.00 67.91 295 ALA A CA 1
ATOM 1784 C C . ALA A 1 295 ? 39.904 8.592 65.445 1.00 66.69 295 ALA A C 1
ATOM 1785 O O . ALA A 1 295 ? 39.983 9.717 64.984 1.00 67.58 295 ALA A O 1
ATOM 1787 N N . PRO A 1 296 ? 41.001 7.907 65.858 1.00 65.11 296 PRO A N 1
ATOM 1788 C CA . PRO A 1 296 ? 42.327 8.471 66.033 1.00 64.20 296 PRO A CA 1
ATOM 1789 C C . PRO A 1 296 ? 43.035 8.895 64.714 1.00 63.72 296 PRO A C 1
ATOM 1790 O O . PRO A 1 296 ? 42.815 8.312 63.676 1.00 63.64 296 PRO A O 1
ATOM 1794 N N . PRO A 1 297 ? 43.875 9.944 64.806 1.00 63.75 297 PRO A N 1
ATOM 1795 C CA . PRO A 1 297 ? 44.614 10.458 63.644 1.00 63.61 297 PRO A CA 1
ATOM 1796 C C . PRO A 1 297 ? 45.199 9.318 62.809 1.00 62.51 297 PRO A C 1
ATOM 1797 O O . PRO A 1 297 ? 45.621 8.298 63.354 1.00 62.11 297 PRO A O 1
ATOM 1801 N N . PRO A 1 298 ? 45.273 9.498 61.478 1.00 61.81 298 PRO A N 1
ATOM 1802 C CA . PRO A 1 298 ? 44.797 10.676 60.742 1.00 60.48 298 PRO A CA 1
ATOM 1803 C C . PRO A 1 298 ? 43.306 10.711 60.430 1.00 59.79 298 PRO A C 1
ATOM 1804 O O . PRO A 1 298 ? 42.834 11.637 59.775 1.00 58.63 298 PRO A O 1
ATOM 1808 N N . GLY A 1 299 ? 42.562 9.706 60.888 1.00 59.27 299 GLY A N 1
ATOM 1809 C CA . GLY A 1 299 ? 41.127 9.688 60.647 1.00 58.66 299 GLY A CA 1
ATOM 1810 C C . GLY A 1 299 ? 40.483 10.901 61.289 1.00 57.06 299 GLY A C 1
ATOM 1811 O O . GLY A 1 299 ? 41.170 11.883 61.566 1.00 57.05 299 GLY A O 1
ATOM 1812 N N . PHE A 1 300 ? 39.177 10.857 61.532 1.00 55.91 300 PHE A N 1
ATOM 1813 C CA . PHE A 1 300 ? 38.527 12.001 62.162 1.00 55.75 300 PHE A CA 1
ATOM 1814 C C . PHE A 1 300 ? 37.889 11.654 63.496 1.00 54.28 300 PHE A C 1
ATOM 1815 O O . PHE A 1 300 ? 37.297 10.590 63.652 1.00 54.24 300 PHE A O 1
ATOM 1823 N N . SER A 1 301 ? 38.013 12.570 64.452 1.00 52.89 301 SER A N 1
ATOM 1824 C CA . SER A 1 301 ? 37.452 12.370 65.785 1.00 51.39 301 SER A CA 1
ATOM 1825 C C . SER A 1 301 ? 36.881 13.670 66.334 1.00 48.90 301 SER A C 1
ATOM 1826 O O . SER A 1 301 ? 37.476 14.734 66.170 1.00 48.94 301 SER A O 1
ATOM 1829 N N . CYS A 1 302 ? 35.722 13.585 66.980 1.00 46.44 302 CYS A N 1
ATOM 1830 C CA . CYS A 1 302 ? 35.099 14.766 67.560 1.00 44.08 302 CYS A CA 1
ATOM 1831 C C . CYS A 1 302 ? 35.789 15.164 68.859 1.00 43.23 302 CYS A C 1
ATOM 1832 O O . CYS A 1 302 ? 35.568 16.255 69.381 1.00 42.79 302 CYS A O 1
ATOM 1835 N N . VAL A 1 303 ? 36.629 14.272 69.373 1.00 42.67 303 VAL A N 1
ATOM 1836 C CA . VAL A 1 303 ? 37.377 14.530 70.598 1.00 41.85 303 VAL A CA 1
ATOM 1837 C C . VAL A 1 303 ? 38.684 15.219 70.214 1.00 42.84 303 VAL A C 1
ATOM 1838 O O . VAL A 1 303 ? 39.554 14.609 69.602 1.00 44.31 303 VAL A O 1
ATOM 1842 N N . GLN A 1 304 ? 38.809 16.496 70.564 1.00 43.50 304 GLN A N 1
ATOM 1843 C CA . GLN A 1 304 ? 39.999 17.266 70.230 1.00 44.82 304 GLN A CA 1
ATOM 1844 C C . GLN A 1 304 ? 40.520 18.104 71.387 1.00 45.78 304 GLN A C 1
ATOM 1845 O O . GLN A 1 304 ? 39.772 18.491 72.279 1.00 47.87 304 GLN A O 1
ATOM 1851 N N . LYS A 1 305 ? 41.822 18.367 71.366 1.00 46.28 305 LYS A N 1
ATOM 1852 C CA . LYS A 1 305 ? 42.489 19.145 72.407 1.00 46.28 305 LYS A CA 1
ATOM 1853 C C . LYS A 1 305 ? 42.367 20.633 72.112 1.00 45.09 305 LYS A C 1
ATOM 1854 O O . LYS A 1 305 ? 42.453 21.050 70.966 1.00 46.27 305 LYS A O 1
ATOM 1860 N N . ALA A 1 306 ? 42.158 21.429 73.154 1.00 45.16 306 ALA A N 1
ATOM 1861 C CA . ALA A 1 306 ? 42.013 22.874 72.999 1.00 45.75 306 ALA A CA 1
ATOM 1862 C C . ALA A 1 306 ? 43.263 23.617 73.480 1.00 46.56 306 ALA A C 1
ATOM 1863 O O . ALA A 1 306 ? 44.233 22.998 73.935 1.00 46.55 306 ALA A O 1
ATOM 1865 N N . ALA A 1 307 ? 43.241 24.942 73.365 1.00 46.30 307 ALA A N 1
ATOM 1866 C CA . ALA A 1 307 ? 44.359 25.767 73.802 1.00 48.20 307 ALA A CA 1
ATOM 1867 C C . ALA A 1 307 ? 44.432 25.661 75.319 1.00 50.38 307 ALA A C 1
ATOM 1868 O O . ALA A 1 307 ? 45.183 26.379 75.980 1.00 50.71 307 ALA A O 1
ATOM 1870 N N . ASP A 1 308 ? 43.627 24.747 75.849 1.00 52.79 308 ASP A N 1
ATOM 1871 C CA . ASP A 1 308 ? 43.533 24.456 77.273 1.00 54.12 308 ASP A CA 1
ATOM 1872 C C . ASP A 1 308 ? 44.526 23.358 77.607 1.00 52.85 308 ASP A C 1
ATOM 1873 O O . ASP A 1 308 ? 45.155 23.359 78.656 1.00 52.13 308 ASP A O 1
ATOM 1878 N N . GLY A 1 309 ? 44.650 22.421 76.679 1.00 52.04 309 GLY A N 1
ATOM 1879 C CA . GLY A 1 309 ? 45.493 21.267 76.880 1.00 51.47 309 GLY A CA 1
ATOM 1880 C C . GLY A 1 309 ? 44.462 20.201 77.167 1.00 50.19 309 GLY A C 1
ATOM 1881 O O . GLY A 1 309 ? 44.685 19.015 76.967 1.00 50.26 309 GLY A O 1
ATOM 1882 N N . ASN A 1 310 ? 43.301 20.661 77.621 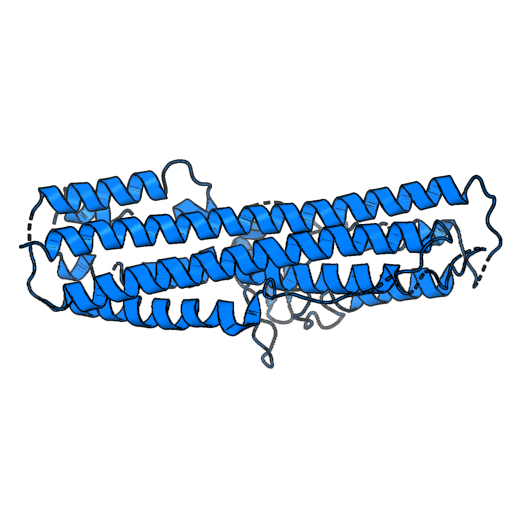1.00 50.53 310 ASN A N 1
ATOM 1883 C CA . ASN A 1 310 ? 42.187 19.785 77.950 1.00 48.73 310 ASN A CA 1
ATOM 1884 C C . ASN A 1 310 ? 41.443 19.304 76.720 1.00 47.05 310 ASN A C 1
ATOM 1885 O O . ASN A 1 310 ? 41.863 19.545 75.596 1.00 46.14 310 ASN A O 1
ATOM 1890 N N . TRP A 1 311 ? 40.316 18.641 76.947 1.00 46.13 311 TRP A N 1
ATOM 1891 C CA . TRP A 1 311 ? 39.541 18.064 75.860 1.00 45.70 311 TRP A CA 1
ATOM 1892 C C . TRP A 1 311 ? 38.111 18.545 75.662 1.00 46.46 311 TRP A C 1
ATOM 1893 O O . TRP A 1 311 ? 37.371 18.798 76.620 1.00 47.07 311 TRP A O 1
ATOM 1904 N N . VAL A 1 312 ? 37.733 18.643 74.391 1.00 45.71 312 VAL A N 1
ATOM 1905 C CA . VAL A 1 312 ? 36.414 19.109 74.001 1.00 46.26 312 VAL A CA 1
ATOM 1906 C C . VAL A 1 312 ? 35.776 18.177 72.973 1.00 47.91 312 VAL A C 1
ATOM 1907 O O . VAL A 1 312 ? 36.477 17.456 72.262 1.00 50.04 312 VAL A O 1
ATOM 1911 N N . VAL A 1 313 ? 34.447 18.194 72.898 1.00 47.44 313 VAL A N 1
ATOM 1912 C CA . VAL A 1 313 ? 33.730 17.384 71.926 1.00 45.89 313 VAL A CA 1
ATOM 1913 C C . VAL A 1 313 ? 33.289 18.369 70.853 1.00 45.74 313 VAL A C 1
ATOM 1914 O O . VAL A 1 313 ? 32.515 19.285 71.112 1.00 46.63 313 VAL A O 1
ATOM 1918 N N . VAL A 1 314 ? 33.789 18.172 69.641 1.00 45.21 314 VAL A N 1
ATOM 1919 C CA . VAL A 1 314 ? 33.503 19.064 68.528 1.00 44.79 314 VAL A CA 1
ATOM 1920 C C . VAL A 1 314 ? 32.396 18.636 67.553 1.00 44.57 314 VAL A C 1
ATOM 1921 O O . VAL A 1 314 ? 32.010 17.469 67.496 1.00 44.47 314 VAL A O 1
ATOM 1925 N N . VAL A 1 315 ? 31.901 19.615 66.794 1.00 43.33 315 VAL A N 1
ATOM 1926 C CA . VAL A 1 315 ? 30.865 19.412 65.793 1.00 42.46 315 VAL A CA 1
ATOM 1927 C C . VAL A 1 315 ? 31.374 18.434 64.735 1.00 43.35 315 VAL A C 1
ATOM 1928 O O . VAL A 1 315 ? 32.498 18.572 64.254 1.00 44.48 315 VAL A O 1
ATOM 1932 N N . ASP A 1 316 ? 30.553 17.454 64.362 1.00 43.84 316 ASP A N 1
ATOM 1933 C CA . ASP A 1 316 ? 30.974 16.501 63.351 1.00 43.56 316 ASP A CA 1
ATOM 1934 C C . ASP A 1 316 ? 30.975 17.181 61.995 1.00 45.24 316 ASP A C 1
ATOM 1935 O O . ASP A 1 316 ? 29.926 17.542 61.467 1.00 45.76 316 ASP A O 1
ATOM 1948 N N . THR A 1 318 ? 32.558 15.771 59.134 1.00 46.53 318 THR A N 1
ATOM 1949 C CA . THR A 1 318 ? 32.657 14.866 57.988 1.00 47.40 318 THR A CA 1
ATOM 1950 C C . THR A 1 318 ? 31.621 15.164 56.903 1.00 46.86 318 THR A C 1
ATOM 1951 O O . THR A 1 318 ? 31.977 15.285 55.732 1.00 48.03 318 THR A O 1
ATOM 1955 N N . PRO A 1 319 ? 30.333 15.302 57.272 1.00 45.01 319 PRO A N 1
ATOM 1956 C CA . PRO A 1 319 ? 29.355 15.585 56.224 1.00 43.68 319 PRO A CA 1
ATOM 1957 C C . PRO A 1 319 ? 29.729 16.786 55.365 1.00 42.79 319 PRO A C 1
ATOM 1958 O O . PRO A 1 319 ? 29.685 16.708 54.132 1.00 45.42 319 PRO A O 1
ATOM 1962 N N . ILE A 1 320 ? 30.102 17.895 55.995 1.00 40.63 320 ILE A N 1
ATOM 1963 C CA . ILE A 1 320 ? 30.481 19.071 55.230 1.00 40.01 320 ILE A CA 1
ATOM 1964 C C . ILE A 1 320 ? 31.832 18.844 54.579 1.00 41.15 320 ILE A C 1
ATOM 1965 O O . ILE A 1 320 ? 32.138 19.428 53.535 1.00 42.04 320 ILE A O 1
ATOM 1970 N N . ASP A 1 321 ? 32.644 17.989 55.189 1.00 41.57 321 ASP A N 1
ATOM 1971 C CA . ASP A 1 321 ? 33.954 17.692 54.618 1.00 43.61 321 ASP A CA 1
ATOM 1972 C C . ASP A 1 321 ? 33.794 16.889 53.329 1.00 43.43 321 ASP A C 1
ATOM 1973 O O . ASP A 1 321 ? 34.590 17.031 52.402 1.00 43.31 321 ASP A O 1
ATOM 1978 N N . THR A 1 322 ? 32.762 16.050 53.273 1.00 43.02 322 THR A N 1
ATOM 1979 C CA . THR A 1 322 ? 32.495 15.255 52.080 1.00 43.33 322 THR A CA 1
ATOM 1980 C C . THR A 1 322 ? 31.982 16.182 50.990 1.00 43.99 322 THR A C 1
ATOM 1981 O O . THR A 1 322 ? 32.410 16.109 49.844 1.00 40.30 322 THR A O 1
ATOM 1993 N N . ILE A 1 324 ? 32.478 19.368 50.832 1.00 48.35 324 ILE A N 1
ATOM 1994 C CA . ILE A 1 324 ? 33.579 20.239 50.464 1.00 50.22 324 ILE A CA 1
ATOM 1995 C C . ILE A 1 324 ? 34.444 19.598 49.384 1.00 51.16 324 ILE A C 1
ATOM 1996 O O . ILE A 1 324 ? 35.117 20.303 48.621 1.00 52.08 324 ILE A O 1
ATOM 2001 N N . ARG A 1 325 ? 34.427 18.270 49.306 1.00 51.99 325 ARG A N 1
ATOM 2002 C CA . ARG A 1 325 ? 35.229 17.585 48.297 1.00 53.09 325 ARG A CA 1
ATOM 2003 C C . ARG A 1 325 ? 34.425 17.193 47.060 1.00 53.48 325 ARG A C 1
ATOM 2004 O O . ARG A 1 325 ? 34.868 17.442 45.941 1.00 53.15 325 ARG A O 1
ATOM 2012 N N . ASP A 1 326 ? 33.250 16.592 47.246 1.00 53.22 326 ASP A N 1
ATOM 2013 C CA . ASP A 1 326 ? 32.431 16.205 46.105 1.00 52.54 326 ASP A CA 1
ATOM 2014 C C . ASP A 1 326 ? 32.189 17.405 45.201 1.00 52.51 326 ASP A C 1
ATOM 2015 O O . ASP A 1 326 ? 32.337 17.311 43.985 1.00 51.88 326 ASP A O 1
ATOM 2020 N N . VAL A 1 327 ? 31.816 18.531 45.797 1.00 52.58 327 VAL A N 1
ATOM 2021 C CA . VAL A 1 327 ? 31.583 19.750 45.037 1.00 55.08 327 VAL A CA 1
ATOM 2022 C C . VAL A 1 327 ? 32.869 20.125 44.316 1.00 56.53 327 VAL A C 1
ATOM 2023 O O . VAL A 1 327 ? 32.850 20.825 43.302 1.00 57.45 327 VAL A O 1
ATOM 2027 N N . GLY A 1 328 ? 33.988 19.644 44.848 1.00 57.96 328 GLY A N 1
ATOM 2028 C CA . GLY A 1 328 ? 35.282 19.944 44.264 1.00 59.46 328 GLY A CA 1
ATOM 2029 C C . GLY A 1 328 ? 35.618 19.214 42.981 1.00 60.63 328 GLY A C 1
ATOM 2030 O O . GLY A 1 328 ? 35.804 19.845 41.966 1.00 60.11 328 GLY A O 1
ATOM 2031 N N . ALA A 1 329 ? 35.683 17.879 43.055 1.00 62.11 329 ALA A N 1
ATOM 2032 C CA . ALA A 1 329 ? 36.023 17.054 41.906 1.00 63.32 329 ALA A CA 1
ATOM 2033 C C . ALA A 1 329 ? 35.046 17.194 40.769 1.00 63.62 329 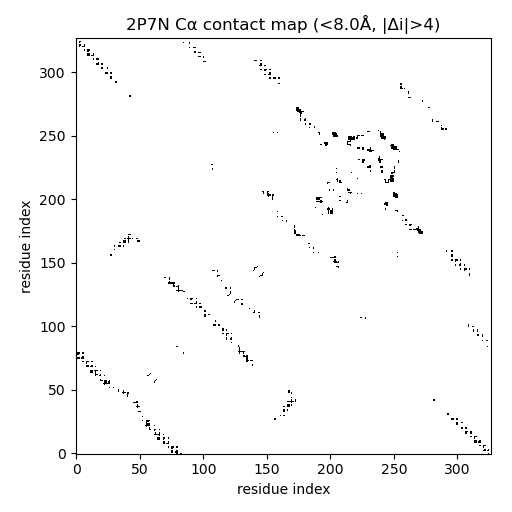ALA A C 1
ATOM 2034 O O . ALA A 1 329 ? 35.160 16.544 39.720 1.00 64.70 329 ALA A O 1
ATOM 2036 N N . LEU A 1 330 ? 34.022 17.986 41.011 1.00 63.00 330 LEU A N 1
ATOM 2037 C CA . LEU A 1 330 ? 33.186 18.457 39.897 1.00 63.19 330 LEU A CA 1
ATOM 2038 C C . LEU A 1 330 ? 34.079 19.620 39.362 1.00 64.83 330 LEU A C 1
ATOM 2039 O O . LEU A 1 330 ? 33.754 20.255 38.323 1.00 64.41 330 LEU A O 1
ATOM 2044 N N . GLY A 1 331 ? 35.256 19.734 39.985 1.00 65.87 331 GLY A N 1
ATOM 2045 C CA . GLY A 1 331 ? 36.148 20.864 39.846 1.00 65.35 331 GLY A CA 1
ATOM 2046 C C . GLY A 1 331 ? 35.965 21.958 38.839 1.00 64.96 331 GLY A C 1
ATOM 2047 O O . GLY A 1 331 ? 35.617 21.470 37.742 1.00 63.38 331 GLY A O 1
ATOM 2048 N N . SER A 1 332 ? 37.003 22.682 39.180 1.00 65.47 332 SER A N 1
ATOM 2049 C CA . SER A 1 332 ? 36.624 24.077 39.493 1.00 64.67 332 SER A CA 1
ATOM 2050 C C . SER A 1 332 ? 36.000 25.102 38.703 1.00 64.92 3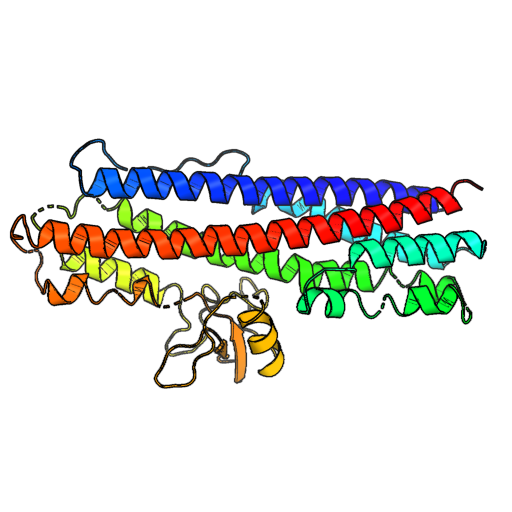32 SER A C 1
ATOM 2051 O O . SER A 1 332 ? 35.582 24.812 37.614 1.00 66.02 332 SER A O 1
ATOM 2054 N N . GLY A 1 333 ? 35.932 26.309 39.259 1.00 65.18 333 GLY A N 1
ATOM 2055 C CA . GLY A 1 333 ? 35.549 27.422 38.411 1.00 63.98 333 GLY A CA 1
ATOM 2056 C C . GLY A 1 333 ? 34.183 27.962 38.641 1.00 64.21 333 GLY A C 1
ATOM 2057 O O . GLY A 1 333 ? 33.271 27.189 38.876 1.00 64.78 333 GLY A O 1
ATOM 2058 N N . THR A 1 334 ? 34.028 29.269 38.509 1.00 63.62 334 THR A N 1
ATOM 2059 C CA . THR A 1 334 ? 32.757 29.907 38.796 1.00 62.31 334 THR A CA 1
ATOM 2060 C C . THR A 1 334 ? 31.654 29.568 37.826 1.00 61.57 334 THR A C 1
ATOM 2061 O O . THR A 1 334 ? 30.582 30.165 37.863 1.00 60.36 334 THR A O 1
ATOM 2065 N N . LEU A 1 336 ? 30.752 27.212 35.595 1.00 59.17 336 LEU A N 1
ATOM 2066 C CA . LEU A 1 336 ? 31.028 25.839 35.189 1.00 60.50 336 LEU A CA 1
ATOM 2067 C C . LEU A 1 336 ? 29.785 25.121 34.695 1.00 61.48 336 LEU A C 1
ATOM 2068 O O . LEU A 1 336 ? 28.912 24.749 35.481 1.00 60.68 336 LEU A O 1
ATOM 2073 N N . GLU A 1 337 ? 29.724 24.924 33.380 1.00 63.68 337 GLU A N 1
ATOM 2074 C CA . GLU A 1 337 ? 28.598 24.257 32.729 1.00 64.99 337 GLU A CA 1
ATOM 2075 C C . GLU A 1 337 ? 28.593 22.765 33.048 1.00 65.78 337 GLU A C 1
ATOM 2076 O O . GLU A 1 337 ? 29.489 22.030 32.640 1.00 64.97 337 GLU A O 1
ATOM 2082 N N . LEU A 1 338 ? 27.572 22.327 33.779 1.00 67.76 338 LEU A N 1
ATOM 2083 C CA . LEU A 1 338 ? 27.450 20.925 34.181 1.00 70.11 338 LEU A CA 1
ATOM 2084 C C . LEU A 1 338 ? 26.626 20.062 33.233 1.00 71.18 338 LEU A C 1
ATOM 2085 O O . LEU A 1 338 ? 25.629 20.509 32.658 1.00 70.81 338 LEU A O 1
ATOM 2090 N N . ASP A 1 339 ? 27.056 18.814 33.084 1.00 72.60 339 ASP A N 1
ATOM 2091 C CA . ASP A 1 339 ? 26.344 17.847 32.259 1.00 73.47 339 ASP A CA 1
ATOM 2092 C C . ASP A 1 339 ? 25.101 17.549 33.086 1.00 73.66 339 ASP A C 1
ATOM 2093 O O . ASP A 1 339 ? 25.206 17.303 34.295 1.00 73.37 339 ASP A O 1
ATOM 2098 N N . ASN A 1 340 ? 23.935 17.567 32.463 1.00 73.51 340 ASN A N 1
ATOM 2099 C CA . ASN A 1 340 ? 22.710 17.362 33.219 1.00 71.81 340 ASN A CA 1
ATOM 2100 C C . ASN A 1 340 ? 22.582 15.947 33.832 1.00 69.39 340 ASN A C 1
ATOM 2101 O O . ASN A 1 340 ? 21.580 15.623 34.469 1.00 69.30 340 ASN A O 1
ATOM 2106 N N . ALA A 1 341 ? 23.648 15.164 33.728 1.00 66.89 341 ALA A N 1
ATOM 2107 C CA . ALA A 1 341 ? 23.682 13.787 34.203 1.00 65.62 341 ALA A CA 1
ATOM 2108 C C . ALA A 1 341 ? 24.718 13.587 35.300 1.00 65.01 341 ALA A C 1
ATOM 2109 O O . ALA A 1 341 ? 24.713 12.575 35.999 1.00 66.52 341 ALA A O 1
ATOM 2111 N N . LYS A 1 342 ? 25.623 14.549 35.417 1.00 62.99 342 LYS A N 1
ATOM 2112 C CA . LYS A 1 342 ? 26.644 14.533 36.458 1.00 61.31 342 LYS A CA 1
ATOM 2113 C C . LYS A 1 342 ? 26.044 15.424 37.527 1.00 60.83 342 LYS A C 1
ATOM 2114 O O . LYS A 1 342 ? 26.240 15.215 38.725 1.00 62.26 342 LYS A O 1
ATOM 2120 N N . PHE A 1 343 ? 25.294 16.419 37.064 1.00 59.24 343 PHE A N 1
ATOM 2121 C CA . PHE A 1 343 ? 24.617 17.359 37.936 1.00 57.31 343 PHE A CA 1
ATOM 2122 C C . PHE A 1 343 ? 23.746 16.597 38.920 1.00 56.82 343 PHE A C 1
ATOM 2123 O O . PHE A 1 343 ? 23.758 16.871 40.121 1.00 56.81 343 PHE A O 1
ATOM 2131 N N . GLN A 1 344 ? 22.993 15.633 38.407 1.00 55.74 344 GLN A N 1
ATOM 2132 C CA . GLN A 1 344 ? 22.106 14.842 39.249 1.00 54.95 344 GLN A CA 1
ATOM 2133 C C . GLN A 1 344 ? 22.773 13.625 39.885 1.00 54.04 344 GLN A C 1
ATOM 2134 O O . GLN A 1 344 ? 22.127 12.847 40.586 1.00 55.23 344 GLN A O 1
ATOM 2140 N N . ALA A 1 345 ? 24.072 13.477 39.647 1.00 52.54 345 ALA A N 1
ATOM 2141 C CA . ALA A 1 345 ? 24.841 12.388 40.234 1.00 52.30 345 ALA A CA 1
ATOM 2142 C C . ALA A 1 345 ? 25.491 13.006 41.461 1.00 52.68 345 ALA A C 1
ATOM 2143 O O . ALA A 1 345 ? 25.935 12.311 42.378 1.00 51.96 345 ALA A O 1
ATOM 2145 N N . TRP A 1 346 ? 25.547 14.334 41.457 1.00 53.52 346 TRP A N 1
ATOM 2146 C CA . TRP A 1 346 ? 26.113 15.090 42.567 1.00 53.52 346 TRP A CA 1
ATOM 2147 C C . TRP A 1 346 ? 24.979 15.649 43.425 1.00 52.73 346 TRP A C 1
ATOM 2148 O O . TRP A 1 346 ? 25.014 15.553 44.642 1.00 50.94 346 TRP A O 1
ATOM 2159 N N . GLN A 1 347 ? 23.984 16.250 42.782 1.00 53.50 347 GLN A N 1
ATOM 2160 C CA . GLN A 1 347 ? 22.852 16.795 43.511 1.00 54.63 347 GLN A CA 1
ATOM 2161 C C . GLN A 1 347 ? 22.441 15.759 44.538 1.00 54.33 347 GLN A C 1
ATOM 2162 O O . GLN A 1 347 ? 22.222 16.076 45.703 1.00 54.33 347 GLN A O 1
ATOM 2168 N N . SER A 1 348 ? 22.348 14.512 44.089 1.00 54.68 348 SER A N 1
ATOM 2169 C CA . SER A 1 348 ? 21.972 13.404 44.956 1.00 55.08 348 SER A CA 1
ATOM 2170 C C . SER A 1 348 ? 23.105 13.022 45.907 1.00 54.07 348 SER A C 1
ATOM 2171 O O . SER A 1 348 ? 22.871 12.422 46.950 1.00 52.79 348 SER A O 1
ATOM 2174 N N . GLY A 1 349 ? 24.333 13.359 45.532 1.00 53.65 349 GLY A N 1
ATOM 2175 C CA . GLY A 1 349 ? 25.468 13.064 46.385 1.00 53.69 349 GLY A CA 1
ATOM 2176 C C . GLY A 1 349 ? 25.549 14.133 47.463 1.00 53.71 349 GLY A C 1
ATOM 2177 O O . GLY A 1 349 ? 26.183 13.957 48.501 1.00 52.58 349 GLY A O 1
ATOM 2178 N N . PHE A 1 350 ? 24.895 15.257 47.189 1.00 53.49 350 PHE A N 1
ATOM 2179 C CA . PHE A 1 350 ? 24.850 16.400 48.092 1.00 52.64 350 PHE A CA 1
ATOM 2180 C C . PHE A 1 350 ? 23.679 16.212 49.051 1.00 54.72 350 PHE A C 1
ATOM 2181 O O . PHE A 1 350 ? 23.822 16.409 50.261 1.00 54.48 350 PHE A O 1
ATOM 2189 N N . LYS A 1 351 ? 22.523 15.824 48.509 1.00 56.86 351 LYS A N 1
ATOM 2190 C CA . LYS A 1 351 ? 21.334 15.598 49.325 1.00 58.27 351 LYS A CA 1
ATOM 2191 C C . LYS A 1 351 ? 21.562 14.460 50.320 1.00 59.20 351 LYS A C 1
ATOM 2192 O O . LYS A 1 351 ? 20.969 14.439 51.398 1.00 59.09 351 LYS A O 1
ATOM 2198 N N . ALA A 1 352 ? 22.419 13.511 49.949 1.00 59.62 352 ALA A N 1
ATOM 2199 C CA . ALA A 1 352 ? 22.728 12.377 50.813 1.00 59.10 352 ALA A CA 1
ATOM 2200 C C . ALA A 1 352 ? 23.424 12.880 52.070 1.00 60.28 352 ALA A C 1
ATOM 2201 O O . ALA A 1 352 ? 23.421 12.208 53.103 1.00 61.26 352 ALA A O 1
ATOM 2203 N N . GLN A 1 353 ? 24.025 14.064 51.974 1.00 60.36 353 GLN A N 1
ATOM 2204 C CA . GLN A 1 353 ? 24.706 14.670 53.107 1.00 60.51 353 GLN A CA 1
ATOM 2205 C C . GLN A 1 353 ? 23.677 15.415 53.940 1.00 58.75 353 GLN A C 1
ATOM 2206 O O . GLN A 1 353 ? 23.623 15.269 55.157 1.00 57.81 353 GLN A O 1
ATOM 2212 N N . GLU A 1 354 ? 22.853 16.208 53.268 1.00 57.45 354 GLU A N 1
ATOM 2213 C CA . GLU A 1 354 ? 21.811 16.958 53.944 1.00 56.70 354 GLU A CA 1
ATOM 2214 C C . GLU A 1 354 ? 21.099 15.988 54.866 1.00 56.54 354 GLU A C 1
ATOM 2215 O O . GLU A 1 354 ? 20.738 16.324 55.989 1.00 56.38 354 GLU A O 1
ATOM 2221 N N . GLU A 1 355 ? 20.921 14.765 54.387 1.00 57.36 355 GLU A N 1
ATOM 2222 C CA . GLU A 1 355 ? 20.264 13.732 55.170 1.00 58.82 355 GLU A CA 1
ATOM 2223 C C . GLU A 1 355 ? 21.037 13.521 56.464 1.00 56.38 355 GLU A C 1
ATOM 2224 O O . GLU A 1 355 ? 20.497 13.691 57.550 1.00 56.11 355 GLU A O 1
ATOM 2230 N N . ASN A 1 356 ? 22.310 13.163 56.340 1.00 55.46 356 ASN A N 1
ATOM 2231 C CA . ASN A 1 356 ? 23.163 12.936 57.507 1.00 55.48 356 ASN A CA 1
ATOM 2232 C C . ASN A 1 356 ? 22.996 14.068 58.514 1.00 54.67 356 ASN A C 1
ATOM 2233 O O . ASN A 1 356 ? 22.565 13.835 59.647 1.00 54.95 356 ASN A O 1
ATOM 2238 N N . LEU A 1 357 ? 23.336 15.289 58.094 1.00 52.90 357 LEU A N 1
ATOM 2239 C CA . LEU A 1 357 ? 23.217 16.458 58.955 1.00 50.75 357 LEU A CA 1
ATOM 2240 C C . LEU A 1 357 ? 21.866 16.469 59.660 1.00 53.05 357 LEU A C 1
ATOM 2241 O O . LEU A 1 357 ? 21.786 16.630 60.878 1.00 51.90 357 LEU A O 1
ATOM 2246 N N . LYS A 1 358 ? 20.806 16.285 58.883 1.00 55.98 358 LYS A N 1
ATOM 2247 C CA . LYS A 1 358 ? 19.456 16.269 59.419 1.00 59.14 358 LYS A CA 1
ATOM 2248 C C . LYS A 1 358 ? 19.284 15.187 60.471 1.00 58.46 358 LYS A C 1
ATOM 2249 O O . LYS A 1 358 ? 18.632 15.405 61.491 1.00 58.88 358 LYS A O 1
ATOM 2255 N N . ASN A 1 359 ? 19.877 14.022 60.233 1.00 57.82 359 ASN A N 1
ATOM 2256 C CA . ASN A 1 359 ? 19.775 12.916 61.181 1.00 57.02 359 ASN A CA 1
ATOM 2257 C C . ASN A 1 359 ? 20.509 13.185 62.487 1.00 53.80 359 ASN A C 1
ATOM 2258 O O . ASN A 1 359 ? 20.056 12.776 63.551 1.00 54.31 359 ASN A O 1
ATOM 2263 N N . THR A 1 360 ? 21.644 13.869 62.412 1.00 49.61 360 THR A N 1
ATOM 2264 C CA . THR A 1 360 ? 22.396 14.174 63.615 1.00 45.28 360 THR A CA 1
ATOM 2265 C C . THR A 1 360 ? 21.602 15.157 64.459 1.00 45.31 360 THR A C 1
ATOM 2266 O O . THR A 1 360 ? 21.457 14.962 65.669 1.00 46.46 360 THR A O 1
ATOM 2270 N N . LEU A 1 361 ? 21.080 16.210 63.828 1.00 44.09 361 LEU A N 1
ATOM 2271 C CA . LEU A 1 361 ? 20.304 17.209 64.555 1.00 42.30 361 LEU A CA 1
ATOM 2272 C C . LEU A 1 361 ? 19.136 16.566 65.288 1.00 43.87 361 LEU A C 1
ATOM 2273 O O . LEU A 1 361 ? 18.943 16.812 66.480 1.00 43.75 361 LEU A O 1
ATOM 2278 N N . GLN A 1 362 ? 18.361 15.741 64.587 1.00 45.53 362 GLN A N 1
ATOM 2279 C CA . GLN A 1 362 ? 17.221 15.069 65.209 1.00 47.11 362 GLN A CA 1
ATOM 2280 C C . GLN A 1 362 ? 17.692 14.102 66.286 1.00 45.75 362 GLN A C 1
ATOM 2281 O O . GLN A 1 362 ? 17.125 14.050 67.377 1.00 45.82 362 GLN A O 1
ATOM 2287 N N . THR A 1 363 ? 18.728 13.330 65.979 1.00 44.41 363 THR A N 1
ATOM 2288 C CA . THR A 1 363 ? 19.264 12.373 66.935 1.00 44.35 363 THR A CA 1
ATOM 2289 C C . THR A 1 363 ? 19.642 13.114 68.213 1.00 44.41 363 THR A C 1
ATOM 2290 O O . THR A 1 363 ? 19.110 12.833 69.287 1.00 44.07 363 THR A O 1
ATOM 2294 N N . LEU A 1 364 ? 20.560 14.068 68.095 1.00 43.11 364 LEU A N 1
ATOM 2295 C CA . LEU A 1 364 ? 20.996 14.842 69.244 1.00 40.71 364 LEU A CA 1
ATOM 2296 C C . LEU A 1 364 ? 19.798 15.497 69.926 1.00 42.55 364 LEU A C 1
ATOM 2297 O O . LEU A 1 364 ? 19.768 15.629 71.149 1.00 43.24 364 LEU A O 1
ATOM 2302 N N . THR A 1 365 ? 18.806 15.900 69.134 1.00 44.34 365 THR A N 1
ATOM 2303 C CA . THR A 1 365 ? 17.601 16.526 69.674 1.00 45.04 365 THR A CA 1
ATOM 2304 C C . THR A 1 365 ? 16.768 15.494 70.430 1.00 46.77 365 THR A C 1
ATOM 2305 O O . THR A 1 365 ? 16.151 15.810 71.447 1.00 48.27 365 THR A O 1
ATOM 2309 N N . GLN A 1 366 ? 16.750 14.262 69.934 1.00 47.72 366 GLN A N 1
ATOM 2310 C CA . GLN A 1 366 ? 15.995 13.198 70.579 1.00 49.74 366 GLN A CA 1
ATOM 2311 C C . GLN A 1 366 ? 16.723 12.761 71.854 1.00 49.61 366 GLN A C 1
ATOM 2312 O O . GLN A 1 366 ? 16.093 12.423 72.854 1.00 48.94 366 GLN A O 1
ATOM 2318 N N . LYS A 1 367 ? 18.052 12.771 71.805 1.00 48.35 367 LYS A N 1
ATOM 2319 C CA . LYS A 1 367 ? 18.863 12.407 72.954 1.00 47.48 367 LYS A CA 1
ATOM 2320 C C . LYS A 1 367 ? 18.530 13.396 74.070 1.00 46.14 367 LYS A C 1
ATOM 2321 O O . LYS A 1 367 ? 18.440 13.030 75.246 1.00 45.85 367 LYS A O 1
ATOM 2327 N N . TYR A 1 368 ? 18.362 14.658 73.682 1.00 43.73 368 TYR A N 1
ATOM 2328 C CA . TYR A 1 368 ? 18.052 15.727 74.618 1.00 40.93 368 TYR A CA 1
ATOM 2329 C C . TYR A 1 368 ? 16.696 15.582 75.294 1.00 40.63 368 TYR A C 1
ATOM 2330 O O . TYR A 1 368 ? 16.615 15.570 76.520 1.00 38.32 368 TYR A O 1
ATOM 2339 N N . SER A 1 369 ? 15.632 15.487 74.499 1.00 40.87 369 SER A N 1
ATOM 2340 C CA . SER A 1 369 ? 14.286 15.359 75.051 1.00 43.23 369 SER A CA 1
ATOM 2341 C C . SER A 1 369 ? 14.221 14.219 76.050 1.00 42.81 369 SER A C 1
ATOM 2342 O O . SER A 1 369 ? 13.616 14.345 77.112 1.00 43.09 369 SER A O 1
ATOM 2345 N N . ASN A 1 370 ? 14.848 13.099 75.707 1.00 43.63 370 ASN A N 1
ATOM 2346 C CA . ASN A 1 370 ? 14.872 11.949 76.608 1.00 44.30 370 ASN A CA 1
ATOM 2347 C C . ASN A 1 370 ? 15.543 12.367 77.902 1.00 42.55 370 ASN A C 1
ATOM 2348 O O . ASN A 1 370 ? 15.014 12.133 78.990 1.00 44.13 370 ASN A O 1
ATOM 2353 N N . ALA A 1 371 ? 16.709 12.998 77.777 1.00 40.83 371 ALA A N 1
ATOM 2354 C CA . ALA A 1 371 ? 17.459 13.473 78.934 1.00 37.65 371 ALA A CA 1
ATOM 2355 C C . ALA A 1 371 ? 16.597 14.450 79.721 1.00 37.16 371 ALA A C 1
ATOM 2356 O O . ALA A 1 371 ? 16.622 14.474 80.947 1.00 36.28 371 ALA A O 1
ATOM 2358 N N . ASN A 1 372 ? 15.824 15.253 79.003 1.00 36.59 372 ASN A N 1
ATOM 2359 C CA . ASN A 1 372 ? 14.945 16.224 79.632 1.00 36.14 372 ASN A CA 1
ATOM 2360 C C . ASN A 1 372 ? 13.804 15.513 80.342 1.00 36.02 372 ASN A C 1
ATOM 2361 O O . ASN A 1 372 ? 13.444 15.873 81.470 1.00 35.76 372 ASN A O 1
ATOM 2366 N N . SER A 1 373 ? 13.245 14.497 79.690 1.00 35.94 373 SER A N 1
ATOM 2367 C CA . SER A 1 373 ? 12.132 13.744 80.266 1.00 36.89 373 SER A CA 1
ATOM 2368 C C . SER A 1 373 ? 12.578 13.003 81.522 1.00 38.41 373 SER A C 1
ATOM 2369 O O . SER A 1 373 ? 11.756 12.704 82.393 1.00 37.67 373 SER A O 1
ATOM 2372 N N . LEU A 1 374 ? 13.877 12.706 81.611 1.00 39.80 374 LEU A N 1
ATOM 2373 C CA . LEU A 1 374 ? 14.425 12.021 82.781 1.00 39.62 374 LEU A CA 1
ATOM 2374 C C . LEU A 1 374 ? 14.486 12.995 83.954 1.00 39.14 374 LEU A C 1
ATOM 2375 O O . LEU A 1 374 ? 14.079 12.674 85.065 1.00 36.11 374 LEU A O 1
ATOM 2380 N N . PHE A 1 375 ? 14.991 14.196 83.692 1.00 40.11 375 PHE A N 1
ATOM 2381 C CA . PHE A 1 375 ? 15.092 15.226 84.719 1.00 41.13 375 PHE A CA 1
ATOM 2382 C C . PHE A 1 375 ? 13.695 15.502 85.248 1.00 42.63 375 PHE A C 1
ATOM 2383 O O . PHE A 1 375 ? 13.490 15.650 86.452 1.00 42.39 375 PHE A O 1
ATOM 2391 N N . ASP A 1 376 ? 12.730 15.553 84.335 1.00 45.00 376 ASP A N 1
ATOM 2392 C CA . ASP A 1 376 ? 11.348 15.811 84.704 1.00 46.62 376 ASP A CA 1
ATOM 2393 C C . ASP A 1 376 ? 10.848 14.731 85.648 1.00 45.64 376 ASP A C 1
ATOM 2394 O O . ASP A 1 376 ? 10.457 15.020 86.779 1.00 44.95 376 ASP A O 1
ATOM 2399 N N . ASN A 1 377 ? 10.869 13.483 85.186 1.00 45.01 377 ASN A N 1
ATOM 2400 C CA . ASN A 1 377 ? 10.427 12.355 86.009 1.00 43.97 377 ASN A CA 1
ATOM 2401 C C . ASN A 1 377 ? 11.123 12.391 87.361 1.00 43.38 377 ASN A C 1
ATOM 2402 O O . ASN A 1 377 ? 10.522 12.077 88.388 1.00 43.65 377 ASN A O 1
ATOM 2407 N N . LEU A 1 378 ? 12.397 12.777 87.358 1.00 42.13 378 LEU A N 1
ATOM 2408 C CA . LEU A 1 378 ? 13.161 12.856 88.594 1.00 40.35 378 LEU A CA 1
ATOM 2409 C C . LEU A 1 378 ? 12.504 13.864 89.528 1.00 41.04 378 LEU A C 1
ATOM 2410 O O . LEU A 1 378 ? 12.199 13.538 90.680 1.00 42.63 378 LEU A O 1
ATOM 2415 N N . VAL A 1 379 ? 12.282 15.081 89.032 1.00 38.38 379 VAL A N 1
ATOM 2416 C CA . VAL A 1 379 ? 11.652 16.103 89.841 1.00 36.47 379 VAL A CA 1
ATOM 2417 C C . VAL A 1 379 ? 10.300 15.580 90.318 1.00 36.73 379 VAL A C 1
ATOM 2418 O O . VAL A 1 379 ? 9.907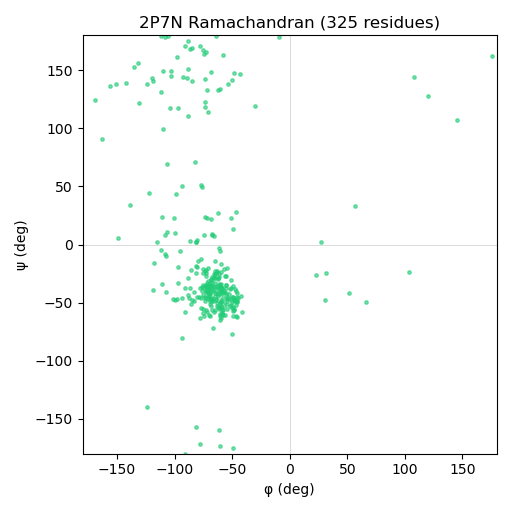 15.798 91.466 1.00 36.95 379 VAL A O 1
ATOM 2422 N N . LYS A 1 380 ? 9.589 14.889 89.436 1.00 36.48 380 LYS A N 1
ATOM 2423 C CA . LYS A 1 380 ? 8.293 14.318 89.784 1.00 38.75 380 LYS A CA 1
ATOM 2424 C C . LYS A 1 380 ? 8.458 13.557 91.096 1.00 39.19 380 LYS A C 1
ATOM 2425 O O . LYS A 1 380 ? 7.843 13.901 92.108 1.00 39.58 380 LYS A O 1
ATOM 2431 N N . VAL A 1 381 ? 9.310 12.533 91.068 1.00 38.04 381 VAL A N 1
ATOM 2432 C CA . VAL A 1 381 ? 9.584 11.711 92.240 1.00 37.53 381 VAL A CA 1
ATOM 2433 C C . VAL A 1 381 ? 9.889 12.565 93.470 1.00 39.56 381 VAL A C 1
ATOM 2434 O O . VAL A 1 381 ? 9.227 12.433 94.514 1.00 40.24 381 VAL A O 1
ATOM 2438 N N . LEU A 1 382 ? 10.892 13.434 93.359 1.00 39.78 382 LEU A N 1
ATOM 2439 C CA . LEU A 1 382 ? 11.263 14.301 94.471 1.00 41.67 382 LEU A CA 1
ATOM 2440 C C . LEU A 1 382 ? 10.076 15.145 94.919 1.00 43.85 382 LEU A C 1
ATOM 2441 O O . LEU A 1 382 ? 10.038 15.637 96.048 1.00 45.37 382 LEU A O 1
ATOM 2446 N N . SER A 1 383 ? 9.100 15.302 94.032 1.00 45.43 383 SER A N 1
ATOM 2447 C CA . SER A 1 383 ? 7.911 16.084 94.341 1.00 46.78 383 SER A CA 1
ATOM 2448 C C . SER A 1 383 ? 6.876 15.205 95.022 1.00 47.24 383 SER A C 1
ATOM 2449 O O . SER A 1 383 ? 6.179 15.645 95.931 1.00 47.76 383 SER A O 1
ATOM 2452 N N . SER A 1 384 ? 6.777 13.956 94.580 1.00 48.37 384 SER A N 1
ATOM 2453 C CA . SER A 1 384 ? 5.829 13.013 95.174 1.00 49.20 384 SER A CA 1
ATOM 2454 C C . SER A 1 384 ? 6.232 12.784 96.625 1.00 50.93 384 SER A C 1
ATOM 2455 O O . SER A 1 384 ? 5.394 12.844 97.527 1.00 50.59 384 SER A O 1
ATOM 2458 N N . THR A 1 385 ? 7.522 12.528 96.841 1.00 52.64 385 THR A N 1
ATOM 2459 C CA . THR A 1 385 ? 8.039 12.313 98.184 1.00 53.84 385 THR A CA 1
ATOM 2460 C C . THR A 1 385 ? 7.761 13.540 99.047 1.00 53.31 385 THR A C 1
ATOM 2461 O O . THR A 1 385 ? 7.130 13.435 100.097 1.00 51.79 385 THR A O 1
ATOM 2465 N N . ILE A 1 386 ? 8.230 14.701 98.594 1.00 53.19 386 ILE A N 1
ATOM 2466 C CA . ILE A 1 386 ? 8.025 15.947 99.328 1.00 54.45 386 ILE A CA 1
ATOM 2467 C C . ILE A 1 386 ? 6.563 16.135 99.720 1.00 55.22 386 ILE A C 1
ATOM 2468 O O . ILE A 1 386 ? 6.255 16.426 100.872 1.00 56.59 386 ILE A O 1
ATOM 2473 N N . SER A 1 387 ? 5.667 15.972 98.756 1.00 55.63 387 SER A N 1
ATOM 2474 C CA . SER A 1 387 ? 4.241 16.120 99.015 1.00 56.47 387 SER A CA 1
ATOM 2475 C C . SER A 1 387 ? 3.807 15.143 100.100 1.00 56.53 387 SER A C 1
ATOM 2476 O O . SER A 1 387 ? 3.089 15.511 101.027 1.00 57.79 387 SER A O 1
ATOM 2479 N N . SER A 1 388 ? 4.255 13.898 99.977 1.00 56.23 388 SER A N 1
ATOM 2480 C CA . SER A 1 388 ? 3.927 12.853 100.942 1.00 55.48 388 SER A CA 1
ATOM 2481 C C . SER A 1 388 ? 4.294 13.277 102.361 1.00 56.05 388 SER A C 1
ATOM 2482 O O . SER A 1 388 ? 3.477 13.192 103.274 1.00 57.48 388 SER A O 1
ATOM 2485 N N . CYS A 1 389 ? 5.530 13.728 102.544 1.00 56.56 389 CYS A N 1
ATOM 2486 C CA . CYS A 1 389 ? 5.986 14.162 103.851 1.00 57.33 389 CYS A CA 1
ATOM 2487 C C . CYS A 1 389 ? 5.112 15.315 104.324 1.00 59.50 389 CYS A C 1
ATOM 2488 O O . CYS A 1 389 ? 4.535 15.263 105.411 1.00 60.23 389 CYS A O 1
ATOM 2491 N N . LEU A 1 390 ? 5.008 16.353 103.498 1.00 60.53 390 LEU A N 1
ATOM 2492 C CA . LEU A 1 390 ? 4.196 17.520 103.824 1.00 61.00 390 LEU A CA 1
ATOM 2493 C C . LEU A 1 390 ? 2.792 17.125 104.251 1.00 63.85 390 LEU A C 1
ATOM 2494 O O . LEU A 1 390 ? 2.167 17.814 105.053 1.00 64.63 390 LEU A O 1
ATOM 2499 N N . GLU A 1 391 ? 2.296 16.016 103.716 1.00 68.24 391 GLU A N 1
ATOM 2500 C CA . GLU A 1 391 ? 0.968 15.546 104.085 1.00 71.86 391 GLU A CA 1
ATOM 2501 C C . GLU A 1 391 ? 1.078 14.765 105.387 1.00 72.97 391 GLU A C 1
ATOM 2502 O O . GLU A 1 391 ? 0.956 13.541 105.411 1.00 72.89 391 GLU A O 1
ATOM 2508 N N . THR A 1 392 ? 1.327 15.506 106.464 1.00 74.58 392 THR A N 1
ATOM 2509 C CA . THR A 1 392 ? 1.463 14.959 107.810 1.00 76.01 392 THR A CA 1
ATOM 2510 C C . THR A 1 392 ? 1.665 16.127 108.768 1.00 76.47 392 THR A C 1
ATOM 2511 O O . THR A 1 392 ? 0.696 16.488 109.473 1.00 77.52 392 THR A O 1
#

Secondary structure (DSSP, 8-state):
-THHHHHHHHHHHHHHHHHHHHHHHHHHHHHHHHHHHHHHHHHSS-S-------S--TTTTHHHHHHHHHHHHHHHHHHHHHS----HHHHHHHHHHHHHHHSS--HHHHTTS---HHHHHHHHT--HHHHH--HHHHHHIIIIIIHHHHHHHHHHHHHHHHHHHHHH--TT----HHHHHHHHHHHHHHTS--TTS--STTEEES---SSS----B-HHHHHHHHH-------TTS--SEEE-TTSSEEEE---TTT---HHHHT--------TTTHHHHHHHHHHHHHHHHHHHHHHHHHHHHHHHHHHHHHHHHHHHHHHHH--

CATH classification: 1.20.1710.10

Radius of gyration: 23.78 Å; Cα contacts (8 Å, |Δi|>4): 455; chains: 1; bounding box: 44×36×80 Å

Foldseek 3Di:
DLLVVLLVLLVLLLVLLVLLLVLLVVVLVVLLVLLVQLLCVLAVVDDAHDDDDDSSHNPPPRVPSNVVSLLSNLVSLLVVLVDQFDDLVLLVLLLVLLCVLCPPDDDVLCVLSVVNVLSCCVNPPRGVSVSSPCSVSLVVLCQVQLVLLVLLLVLLVVLSNLVSVLSNVSVQPVHQLPSSLVSLVVSVQQQAQDPQLWRCSFFSPDRADDPDTGDAAALVVQVVVCVCDHACDDPPPDHQWDAGNHSHITGGDHCLSVLSPLSPVLDDDNDDDDPVVCVVVSVVNVVSSVVSSVVSVVSSVSNSSSSVSSSSSSVSVSVSSVVSVVD

Nearest PDB structures (foldseek):
  2p7n-assembly1_A-2  TM=1.002E+00  e=3.988E-43  Chromobacterium violaceum